Protein AF-A0A317SNW1-F1 (afdb_monomer)

Foldseek 3Di:
DDDDDDDDDDDDDDDDDDDDDDDDDDDPDDPPDDPPPDPPDQDPVSVVVVLLVVLVVLADDFQDQAALQLLSQQCVVVVHDPDDVSVVVVVPDDPVSSVVSNVVSVVSNVVSVVVSLVVLVPDQVLSLVSNQVSQVVVVVVVDPDDRRDDPLQDDQQQQLLRVQLVVCVVVQVQADPVRHGHDPVVSSVVSVVVLVPDDPVSSVVSVVSSVVSVVVNVVSVCVRNPDPVPD

Mean predicted aligned error: 13.96 Å

Sequence (231 aa):
MKTTSKVGKAATKSKSTAAKKKNKKPAAKKAAKKKRLEKKSLTPEQSERQKKRTLRERVLAAPKIPVTNPYSTFVALGGGNVGVEAAEKWKALTPEQQQEYAEKARALHETGLRDHQKWVGSMDPREVYKANRARRHLRRLGKRVPMIHDPRIPKRPVPPAAAFLKDQWGAGTFINPDGSKMNAITALRHSRDLYGKLSPAEKKVYEDQYAASRVTYKKEMDKLLGDLTKL

Radius of gyration: 35.62 Å; Cα contacts (8 Å, |Δi|>4): 147; chains: 1; bounding box: 49×111×95 Å

Secondary structure (DSSP, 8-state):
--------------------------PPPPPP-----------HHHHHHHHHHHHHHTS-----PPP--HHHHHHHHTT--SSHHHHHHHHTS-HHHHHHHHHHHHHHHHHHHHHHHHHHHHS-HHHHHHHHHHHHHHHHTT---PPPP-TTSPPPPPPHHHHHHHHHHHTT--B-TTSPBPPHHHHHHHHHHHHHHS-HHHHHHHHHHHHHHHHHHHHHHHHHHS-GGG-

Organism: NCBI:txid42249

Structure (mmCIF, N/CA/C/O backbone):
data_AF-A0A317SNW1-F1
#
_entry.id   AF-A0A317SNW1-F1
#
loop_
_atom_site.group_PDB
_atom_site.id
_atom_site.type_symbol
_atom_site.label_atom_id
_atom_site.label_alt_id
_atom_site.label_comp_id
_atom_site.label_asym_id
_atom_site.label_entity_id
_atom_site.label_seq_id
_atom_site.pdbx_PDB_ins_code
_atom_site.Cartn_x
_atom_site.Cartn_y
_atom_site.Cartn_z
_atom_site.occupancy
_atom_site.B_iso_or_equiv
_atom_site.auth_seq_id
_atom_site.auth_comp_id
_atom_site.auth_asym_id
_atom_site.auth_atom_id
_atom_site.pdbx_PDB_model_num
ATOM 1 N N . MET A 1 1 ? -22.404 -34.605 64.851 1.00 33.75 1 MET A N 1
ATOM 2 C CA . MET A 1 1 ? -21.295 -34.736 65.831 1.00 33.75 1 MET A CA 1
ATOM 3 C C . MET A 1 1 ? -20.294 -35.788 65.335 1.00 33.75 1 MET A C 1
ATOM 5 O O . MET A 1 1 ? -20.629 -36.480 64.388 1.00 33.75 1 MET A O 1
ATOM 9 N N . LYS A 1 2 ? -19.097 -35.831 65.953 1.00 31.55 2 LYS A N 1
ATOM 10 C CA . LYS A 1 2 ? -18.068 -36.906 66.105 1.00 31.55 2 LYS A CA 1
ATOM 11 C C . LYS A 1 2 ? -18.419 -38.325 65.547 1.00 31.55 2 LYS A C 1
ATOM 13 O O . LYS A 1 2 ? -19.573 -38.709 65.659 1.00 31.55 2 LYS A O 1
ATOM 18 N N . THR A 1 3 ? -17.507 -39.169 65.021 1.00 34.88 3 THR A N 1
ATOM 19 C CA . THR A 1 3 ? -16.100 -39.479 65.421 1.00 34.88 3 THR A CA 1
ATOM 20 C C . THR A 1 3 ? -15.165 -40.034 64.293 1.00 34.88 3 THR A C 1
ATOM 22 O O . THR A 1 3 ? -15.626 -40.661 63.351 1.00 34.88 3 THR A O 1
ATOM 25 N N . THR A 1 4 ? -13.840 -39.801 64.444 1.00 35.16 4 THR A N 1
ATOM 26 C CA . THR A 1 4 ? -12.601 -40.612 64.133 1.00 35.16 4 THR A CA 1
ATOM 27 C C . THR A 1 4 ? -12.651 -41.864 63.204 1.00 35.16 4 THR A C 1
ATOM 29 O O . THR A 1 4 ? -13.557 -42.666 63.345 1.00 35.16 4 THR A O 1
ATOM 32 N N . SER A 1 5 ? -11.725 -42.189 62.268 1.00 33.78 5 SER A N 1
ATOM 33 C CA . SER A 1 5 ? -10.224 -42.303 62.257 1.00 33.78 5 SER A CA 1
ATOM 34 C C . SER A 1 5 ? -9.651 -43.493 63.085 1.00 33.78 5 SER A C 1
ATOM 36 O O . SER A 1 5 ? -10.231 -43.770 64.123 1.00 33.78 5 SER A O 1
ATOM 38 N N . LYS A 1 6 ? -8.527 -44.204 62.798 1.00 35.88 6 LYS A N 1
ATOM 39 C CA . LYS A 1 6 ? -7.271 -43.907 62.039 1.00 35.88 6 LYS A CA 1
ATOM 40 C C . LYS A 1 6 ? -6.390 -45.183 61.776 1.00 35.88 6 LYS A C 1
ATOM 42 O O . LYS A 1 6 ? -6.218 -45.965 62.695 1.00 35.88 6 LYS A O 1
ATOM 47 N N . VAL A 1 7 ? -5.781 -45.307 60.573 1.00 38.28 7 VAL A N 1
ATOM 48 C CA . VAL A 1 7 ? -4.545 -46.049 60.105 1.00 38.28 7 VAL A CA 1
ATOM 49 C C . VAL A 1 7 ? -4.027 -47.338 60.814 1.00 38.28 7 VAL A C 1
ATOM 51 O O . VAL A 1 7 ? -3.734 -47.318 62.002 1.00 38.28 7 VAL A O 1
ATOM 54 N N . GLY A 1 8 ? -3.665 -48.378 60.028 1.00 33.22 8 GLY A N 1
ATOM 55 C CA . GLY A 1 8 ? -2.818 -49.535 60.429 1.00 33.22 8 GLY A CA 1
ATOM 56 C C . GLY A 1 8 ? -1.822 -49.990 59.329 1.00 33.22 8 GLY A C 1
ATOM 57 O O . GLY A 1 8 ? -2.027 -49.658 58.161 1.00 33.22 8 GLY A O 1
ATOM 58 N N . LYS A 1 9 ? -0.712 -50.687 59.669 1.00 32.53 9 LYS A N 1
ATOM 59 C CA . LYS A 1 9 ? 0.469 -50.858 58.774 1.00 32.53 9 LYS A CA 1
ATOM 60 C C . LYS A 1 9 ? 1.291 -52.164 58.968 1.00 32.53 9 LYS A C 1
ATOM 62 O O . LYS A 1 9 ? 1.854 -52.363 60.031 1.00 32.53 9 LYS A O 1
ATOM 67 N N . ALA A 1 10 ? 1.490 -52.895 57.857 1.00 32.47 10 ALA A N 1
ATOM 68 C CA . ALA A 1 10 ? 2.616 -53.788 57.477 1.00 32.47 10 ALA A CA 1
ATOM 69 C C . ALA A 1 10 ? 2.943 -55.132 58.205 1.00 32.47 10 ALA A C 1
ATOM 71 O O . ALA A 1 10 ? 3.128 -55.168 59.411 1.00 32.47 10 ALA A O 1
ATOM 72 N N . ALA A 1 11 ? 3.274 -56.142 57.365 1.00 34.16 11 ALA A N 1
ATOM 73 C CA . ALA A 1 11 ? 4.350 -57.159 57.526 1.00 34.16 11 ALA A CA 1
ATOM 74 C C . ALA A 1 11 ? 4.154 -58.316 58.564 1.00 34.16 11 ALA A C 1
ATOM 76 O O . ALA A 1 11 ? 3.345 -58.189 59.467 1.00 34.16 11 ALA A O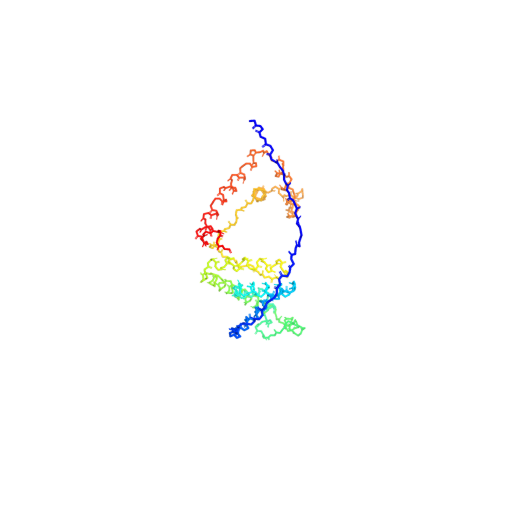 1
ATOM 77 N N . THR A 1 12 ? 4.813 -59.500 58.512 1.00 33.34 12 THR A N 1
ATOM 78 C CA . THR A 1 12 ? 5.784 -60.121 57.557 1.00 33.34 12 THR A CA 1
ATOM 79 C C . THR A 1 12 ? 5.857 -61.662 57.720 1.00 33.34 12 THR A C 1
ATOM 81 O O . THR A 1 12 ? 5.879 -62.094 58.864 1.00 33.34 12 THR A O 1
ATOM 84 N N . LYS A 1 13 ? 6.144 -62.432 56.636 1.00 33.56 13 LYS A N 1
ATOM 85 C CA . LYS A 1 13 ? 6.731 -63.823 56.621 1.00 33.56 13 LYS A CA 1
ATOM 86 C C . LYS A 1 13 ? 5.875 -64.930 57.311 1.00 33.56 13 LYS A C 1
ATOM 88 O O . LYS A 1 13 ? 5.035 -64.618 58.130 1.00 33.56 13 LYS A O 1
ATOM 93 N N . SER A 1 14 ? 5.989 -66.252 57.090 1.00 34.16 14 SER A N 1
ATOM 94 C CA . SER A 1 14 ? 6.601 -67.171 56.082 1.00 34.16 14 SER A CA 1
ATOM 95 C C . SER A 1 14 ? 5.857 -68.552 56.219 1.00 34.16 14 SER A C 1
ATOM 97 O O . SER A 1 14 ? 4.728 -68.504 56.685 1.00 34.16 14 SER A O 1
ATOM 99 N N . LYS A 1 15 ? 6.262 -69.798 55.876 1.00 34.06 15 LYS A N 1
ATOM 100 C CA . LYS A 1 15 ? 7.493 -70.482 55.397 1.00 34.06 15 LYS A CA 1
ATOM 101 C C . LYS A 1 15 ? 7.123 -71.892 54.843 1.00 34.06 15 LYS A C 1
ATOM 103 O O . LYS A 1 15 ? 6.515 -72.655 55.582 1.00 34.06 15 LYS A O 1
ATOM 108 N N . SER A 1 16 ? 7.629 -72.303 53.664 1.00 35.22 16 SER A N 1
ATOM 109 C CA . SER A 1 16 ? 7.624 -73.705 53.127 1.00 35.22 16 SER A CA 1
ATOM 110 C C . SER A 1 16 ? 6.232 -74.355 52.873 1.00 35.22 16 SER A C 1
ATOM 112 O O . SER A 1 16 ? 5.228 -73.767 53.246 1.00 35.22 16 SER A O 1
ATOM 114 N N . THR A 1 17 ? 6.052 -75.500 52.189 1.00 38.72 17 THR A N 1
ATOM 115 C CA . THR A 1 17 ? 6.952 -76.558 51.652 1.00 38.72 17 THR A CA 1
ATOM 116 C C . THR A 1 17 ? 6.766 -76.792 50.129 1.00 38.72 17 THR A C 1
ATOM 118 O O . THR A 1 17 ? 6.145 -75.982 49.446 1.00 38.72 17 THR A O 1
ATOM 121 N N . ALA A 1 18 ? 7.377 -77.840 49.551 1.00 36.88 18 ALA A N 1
ATOM 122 C CA . ALA A 1 18 ? 7.485 -78.064 48.100 1.00 36.88 18 ALA A CA 1
ATOM 123 C C . ALA A 1 18 ? 6.892 -79.408 47.632 1.00 36.88 18 ALA A C 1
ATOM 125 O O . ALA A 1 18 ? 6.998 -80.379 48.372 1.00 36.88 18 ALA A O 1
ATOM 126 N N . ALA A 1 19 ? 6.427 -79.500 46.368 1.00 38.16 19 ALA A N 1
ATOM 127 C CA . ALA A 1 19 ? 6.610 -80.693 45.510 1.00 38.16 19 ALA A CA 1
ATOM 128 C C . ALA A 1 19 ? 6.199 -80.525 44.017 1.00 38.16 19 ALA A C 1
ATOM 130 O O . ALA A 1 19 ? 5.119 -80.055 43.687 1.00 38.16 19 ALA A O 1
ATOM 131 N N . LYS A 1 20 ? 7.081 -81.017 43.130 1.00 37.16 20 LYS A N 1
ATOM 132 C CA . LYS A 1 20 ? 6.874 -81.694 41.819 1.00 37.16 20 LYS A CA 1
ATOM 133 C C . LYS A 1 20 ? 5.728 -81.289 40.844 1.00 37.16 20 LYS A C 1
ATOM 135 O O . LYS A 1 20 ? 4.594 -81.729 40.958 1.00 37.16 20 LYS A O 1
ATOM 140 N N . LYS A 1 21 ? 6.164 -80.694 39.718 1.00 41.50 21 LYS A N 1
ATOM 141 C CA . LYS A 1 21 ? 5.853 -81.022 38.294 1.00 41.50 21 LYS A CA 1
ATOM 142 C C . LYS A 1 21 ? 4.412 -81.405 37.862 1.00 41.50 21 LYS A C 1
ATOM 144 O O . LYS A 1 21 ? 3.967 -82.525 38.088 1.00 41.50 21 LYS A O 1
ATOM 149 N N . LYS A 1 22 ? 3.865 -80.630 36.910 1.00 38.28 22 LYS A N 1
ATOM 150 C CA . LYS A 1 22 ? 3.218 -81.162 35.683 1.00 38.28 22 LYS A CA 1
ATOM 151 C C . LYS A 1 22 ? 3.401 -80.189 34.503 1.00 38.28 22 LYS A C 1
ATOM 153 O O . LYS A 1 22 ? 3.450 -78.979 34.708 1.00 38.28 22 LYS A O 1
ATOM 158 N N . ASN A 1 23 ? 3.554 -80.713 33.284 1.00 42.47 23 ASN A N 1
ATOM 159 C CA . ASN A 1 23 ? 3.874 -79.920 32.086 1.00 42.47 23 ASN A CA 1
ATOM 160 C C . ASN A 1 23 ? 2.732 -78.977 31.664 1.00 42.47 23 ASN A C 1
ATOM 162 O O . ASN A 1 23 ? 1.570 -79.380 31.628 1.00 42.47 23 ASN A O 1
ATOM 166 N N . LYS A 1 24 ? 3.081 -77.769 31.201 1.00 42.47 24 LYS A N 1
ATOM 167 C CA . LYS A 1 24 ? 2.254 -76.963 30.285 1.00 42.47 24 LYS A CA 1
ATOM 168 C C . LYS A 1 24 ? 3.110 -76.451 29.122 1.00 42.47 24 LYS A C 1
ATOM 170 O O . LYS A 1 24 ? 4.305 -76.221 29.283 1.00 42.47 24 LYS A O 1
ATOM 175 N N . LYS A 1 25 ? 2.484 -76.337 27.945 1.00 44.78 25 LYS A N 1
ATOM 176 C CA . LYS A 1 25 ? 3.114 -75.963 26.664 1.00 44.78 25 LYS A CA 1
ATOM 177 C C . LYS A 1 25 ? 3.845 -74.608 26.768 1.00 44.78 25 LYS A C 1
ATOM 179 O O . LYS A 1 25 ? 3.370 -73.745 27.511 1.00 44.78 25 LYS A O 1
ATOM 184 N N . PRO A 1 26 ? 4.942 -74.383 26.018 1.00 42.69 26 PRO A N 1
ATOM 185 C CA . PRO A 1 26 ? 5.629 -73.094 26.010 1.00 42.69 26 PRO A CA 1
ATOM 186 C C . PRO A 1 26 ? 4.680 -71.996 25.517 1.00 42.69 26 PRO A C 1
ATOM 188 O O . PRO A 1 26 ? 4.224 -72.015 24.375 1.00 42.69 26 PRO A O 1
ATOM 191 N N . ALA A 1 27 ? 4.367 -71.039 26.391 1.00 46.56 27 ALA A N 1
ATOM 192 C CA . ALA A 1 27 ? 3.560 -69.884 26.023 1.00 46.56 27 ALA A CA 1
ATOM 193 C C . ALA A 1 27 ? 4.311 -69.038 24.984 1.00 46.56 27 ALA A C 1
ATOM 195 O O . ALA A 1 27 ? 5.502 -68.760 25.147 1.00 46.56 27 ALA A O 1
ATOM 196 N N . ALA A 1 28 ? 3.614 -68.615 23.926 1.00 48.12 28 ALA A N 1
ATOM 197 C CA . ALA A 1 28 ? 4.203 -67.801 22.869 1.00 48.12 28 ALA A CA 1
ATOM 198 C C . ALA A 1 28 ? 4.877 -66.549 23.456 1.00 48.12 28 ALA A C 1
ATOM 200 O O . ALA A 1 28 ? 4.279 -65.827 24.262 1.00 48.12 28 ALA A O 1
ATOM 201 N N . LYS A 1 29 ? 6.129 -66.284 23.050 1.00 53.16 29 LYS A N 1
ATOM 202 C CA . LYS A 1 29 ? 6.872 -65.087 23.468 1.00 53.16 29 LYS A CA 1
ATOM 203 C C . LYS A 1 29 ? 6.029 -63.854 23.136 1.00 53.16 29 LYS A C 1
ATOM 205 O O . LYS A 1 29 ? 5.773 -63.590 21.963 1.00 53.16 29 LYS A O 1
ATOM 210 N N . LYS A 1 30 ? 5.607 -63.099 24.160 1.00 50.09 30 LYS A N 1
ATOM 211 C CA . LYS A 1 30 ? 4.886 -61.830 23.975 1.00 50.09 30 LYS A CA 1
ATOM 212 C C . LYS A 1 30 ? 5.706 -60.949 23.036 1.00 50.09 30 LYS A C 1
ATOM 214 O O . LYS A 1 30 ? 6.840 -60.607 23.368 1.00 50.09 30 LYS A O 1
ATOM 219 N N . ALA A 1 31 ? 5.139 -60.606 21.879 1.00 50.25 31 ALA A N 1
ATOM 220 C CA . ALA A 1 31 ? 5.810 -59.763 20.901 1.00 50.25 31 ALA A CA 1
ATOM 221 C C . ALA A 1 31 ? 6.273 -58.467 21.581 1.00 50.25 31 ALA A C 1
ATOM 223 O O . ALA A 1 31 ? 5.482 -57.790 22.245 1.00 50.25 31 ALA A O 1
ATOM 224 N N . ALA A 1 32 ? 7.562 -58.146 21.452 1.00 53.50 32 ALA A N 1
ATOM 225 C CA . ALA A 1 32 ? 8.116 -56.945 22.056 1.00 53.50 32 ALA A CA 1
ATOM 226 C C . ALA A 1 32 ? 7.335 -55.724 21.553 1.00 53.50 32 ALA A C 1
ATOM 228 O O . ALA A 1 32 ? 7.146 -55.562 20.344 1.00 53.50 32 ALA A O 1
ATOM 229 N N . LYS A 1 33 ? 6.875 -54.862 22.472 1.00 54.09 33 LYS A N 1
ATOM 230 C CA . LYS A 1 33 ? 6.231 -53.594 22.105 1.00 54.09 33 LYS A CA 1
ATOM 231 C C . LYS A 1 33 ? 7.201 -52.829 21.205 1.00 54.09 33 LYS A C 1
ATOM 233 O O . LYS A 1 33 ? 8.220 -52.343 21.696 1.00 54.09 33 LYS A O 1
ATOM 238 N N . LYS A 1 34 ? 6.895 -52.729 19.903 1.00 55.66 34 LYS A N 1
ATOM 239 C CA . LYS A 1 34 ? 7.670 -51.911 18.960 1.00 55.66 34 LYS A CA 1
ATOM 240 C C . LYS A 1 34 ? 7.812 -50.523 19.584 1.00 55.66 34 LYS A C 1
ATOM 242 O O . LYS A 1 34 ? 6.791 -49.893 19.868 1.00 55.66 34 LYS A O 1
ATOM 247 N N . LYS A 1 35 ? 9.048 -50.067 19.836 1.00 54.44 35 LYS A N 1
ATOM 248 C CA . LYS A 1 35 ? 9.286 -48.700 20.320 1.00 54.44 35 LYS A CA 1
ATOM 249 C C . LYS A 1 35 ? 8.614 -47.757 19.326 1.00 54.44 35 LYS A C 1
ATOM 251 O O . LYS A 1 35 ? 8.993 -47.716 18.157 1.00 54.44 35 LYS A O 1
ATOM 256 N N . ARG A 1 36 ? 7.575 -47.057 19.784 1.00 53.91 36 ARG A N 1
ATOM 257 C CA . ARG A 1 36 ? 6.876 -46.030 19.013 1.00 53.91 36 ARG A CA 1
ATOM 258 C C . ARG A 1 36 ? 7.926 -44.994 18.639 1.00 53.91 36 ARG A C 1
ATOM 260 O O . ARG A 1 36 ? 8.417 -44.314 19.530 1.00 53.91 36 ARG A O 1
ATOM 267 N N . LEU A 1 37 ? 8.286 -44.927 17.355 1.00 54.97 37 LEU A N 1
ATOM 268 C CA . LEU A 1 37 ? 9.265 -43.966 16.857 1.00 54.97 37 LEU A CA 1
ATOM 269 C C . LEU A 1 37 ? 8.835 -42.570 17.300 1.00 54.97 37 LEU A C 1
ATOM 271 O O . LEU A 1 37 ? 7.784 -42.067 16.892 1.00 54.97 37 LEU A O 1
ATOM 275 N N . GLU A 1 38 ? 9.631 -41.978 18.182 1.00 60.84 38 GLU A N 1
ATOM 276 C CA . GLU A 1 38 ? 9.426 -40.613 18.626 1.00 60.84 38 GLU A CA 1
ATOM 277 C C . GLU A 1 38 ? 9.556 -39.718 17.396 1.00 60.84 38 GLU A C 1
ATOM 279 O O . GLU A 1 38 ? 10.516 -39.818 16.625 1.00 60.84 38 GLU A O 1
ATOM 284 N N . LYS A 1 39 ? 8.537 -38.887 17.158 1.00 59.19 39 LYS A N 1
ATOM 285 C CA . LYS A 1 39 ? 8.553 -37.947 16.040 1.00 59.19 39 LYS A CA 1
ATOM 286 C C . LYS A 1 39 ? 9.701 -36.980 16.301 1.00 59.19 39 LYS A C 1
ATOM 288 O O . LYS A 1 39 ? 9.535 -36.100 17.140 1.00 59.19 39 LYS A O 1
ATOM 293 N N . LYS A 1 40 ? 10.835 -37.166 15.607 1.00 62.22 40 LYS A N 1
ATOM 294 C CA . LYS A 1 40 ? 12.017 -36.296 15.701 1.00 62.22 40 LYS A CA 1
ATOM 295 C C . LYS A 1 40 ? 11.544 -34.845 15.688 1.00 62.22 40 LYS A C 1
ATOM 297 O O . LYS A 1 40 ? 10.993 -34.388 14.684 1.00 62.22 40 LYS A O 1
ATOM 302 N N . SER A 1 41 ? 11.698 -34.159 16.815 1.00 61.22 41 SER A N 1
ATOM 303 C CA . SER A 1 41 ? 11.358 -32.750 16.933 1.00 61.22 41 SER A CA 1
ATOM 304 C C . SER A 1 41 ? 12.247 -31.990 15.959 1.00 61.22 41 SER A C 1
ATOM 306 O O . SER A 1 41 ? 13.470 -31.994 16.077 1.00 61.22 41 SER A O 1
ATOM 308 N N . LEU A 1 42 ? 11.623 -31.387 14.946 1.00 59.00 42 LEU A N 1
ATOM 309 C CA . LEU A 1 42 ? 12.320 -30.540 13.984 1.00 59.00 42 LEU A CA 1
ATOM 310 C C . LEU A 1 42 ? 13.085 -29.471 14.760 1.00 59.00 42 LEU A C 1
ATOM 312 O O . LEU A 1 42 ? 12.490 -28.781 15.594 1.00 59.00 42 LEU A O 1
ATOM 316 N N . THR A 1 43 ? 14.379 -29.320 14.472 1.00 73.00 43 THR A N 1
ATOM 317 C CA . THR A 1 43 ? 15.173 -28.238 15.066 1.00 73.00 43 THR A CA 1
ATOM 318 C C . THR A 1 43 ? 14.494 -26.894 14.767 1.00 73.00 43 THR A C 1
ATOM 320 O O . THR A 1 43 ? 13.790 -26.782 13.753 1.00 73.00 43 THR A O 1
ATOM 323 N N . PRO A 1 44 ? 14.645 -25.860 15.618 1.00 73.50 44 PRO A N 1
ATOM 324 C CA . PRO A 1 44 ? 13.922 -24.597 15.447 1.00 73.50 44 PRO A CA 1
ATOM 325 C C . PRO A 1 44 ? 14.058 -24.034 14.024 1.00 73.50 44 PRO A C 1
ATOM 327 O O . PRO A 1 44 ? 13.046 -23.684 13.409 1.00 73.50 44 PRO A O 1
ATOM 330 N N . GLU A 1 45 ? 15.266 -24.093 13.457 1.00 76.31 45 GLU A N 1
ATOM 331 C CA . GLU A 1 45 ? 15.580 -23.720 12.074 1.00 76.31 45 GLU A CA 1
ATOM 332 C C . GLU A 1 45 ? 14.838 -24.567 11.020 1.00 76.31 45 GLU A C 1
ATOM 334 O O . GLU A 1 45 ? 14.220 -24.016 10.106 1.00 76.31 45 GLU A O 1
ATOM 339 N N . GLN A 1 46 ? 14.819 -25.901 11.150 1.00 75.75 46 GLN A N 1
ATOM 340 C CA . GLN A 1 46 ? 14.052 -26.776 10.253 1.00 75.75 46 GLN A CA 1
ATOM 341 C C . GLN A 1 46 ? 12.547 -26.484 10.342 1.00 75.75 46 GLN A C 1
ATOM 343 O O . GLN A 1 46 ? 11.865 -26.435 9.314 1.00 75.75 46 GLN A O 1
ATOM 348 N N . SER A 1 47 ? 12.034 -26.213 11.549 1.00 72.69 47 SER A N 1
ATOM 349 C CA . SER A 1 47 ? 10.642 -25.799 11.757 1.00 72.69 47 SER A CA 1
ATOM 350 C C . SER A 1 47 ? 10.347 -24.476 11.039 1.00 72.69 47 SER A C 1
ATOM 352 O O . SER A 1 47 ? 9.306 -24.336 10.397 1.00 72.69 47 SER A O 1
ATOM 354 N N . GLU A 1 48 ? 11.272 -23.513 11.082 1.00 76.31 48 GLU A N 1
ATOM 355 C CA . GLU A 1 48 ? 11.153 -22.255 10.351 1.00 76.31 48 GLU A CA 1
ATOM 356 C C . GLU A 1 48 ? 11.234 -22.449 8.841 1.00 76.31 48 GLU A C 1
ATOM 358 O O . GLU A 1 48 ? 10.467 -21.819 8.114 1.00 76.31 48 GLU A O 1
ATOM 363 N N . ARG A 1 49 ? 12.114 -23.323 8.348 1.00 76.81 49 ARG A N 1
ATOM 364 C CA . ARG A 1 49 ? 12.237 -23.628 6.917 1.00 76.81 49 ARG A CA 1
ATOM 365 C C . ARG A 1 49 ? 10.953 -24.265 6.378 1.00 76.81 49 ARG A C 1
ATOM 367 O O . ARG A 1 49 ? 10.491 -23.866 5.309 1.00 76.81 49 ARG A O 1
ATOM 374 N N . GLN A 1 50 ? 10.314 -25.156 7.142 1.00 77.75 50 GLN A N 1
ATOM 375 C CA . GLN A 1 50 ? 9.000 -25.720 6.803 1.00 77.75 50 GLN A CA 1
ATOM 376 C C . GLN A 1 50 ? 7.861 -24.690 6.882 1.00 77.75 50 GLN A C 1
ATOM 378 O O . GLN A 1 50 ? 7.048 -24.619 5.958 1.00 77.75 50 GLN A O 1
ATOM 383 N N . LYS A 1 51 ? 7.820 -23.833 7.914 1.00 73.88 51 LYS A N 1
ATOM 384 C CA . LYS A 1 51 ? 6.871 -22.700 7.991 1.00 73.88 51 LYS A CA 1
ATOM 385 C C . LYS A 1 51 ? 7.037 -21.764 6.784 1.00 73.88 51 LYS A C 1
ATOM 387 O O . LYS A 1 51 ? 6.067 -21.440 6.110 1.00 73.88 51 LYS A O 1
ATOM 392 N N . LYS A 1 52 ? 8.271 -21.383 6.439 1.00 73.62 52 LYS A N 1
ATOM 393 C CA . LYS A 1 52 ? 8.592 -20.523 5.283 1.00 73.62 52 LYS A CA 1
ATOM 394 C C . LYS A 1 52 ? 8.224 -21.187 3.945 1.00 73.62 52 LYS A C 1
ATOM 396 O O . LYS A 1 52 ? 7.787 -20.478 3.042 1.00 73.62 52 LYS A O 1
ATOM 401 N N . ARG A 1 53 ? 8.349 -22.517 3.819 1.00 75.38 53 ARG A N 1
ATOM 402 C CA . ARG A 1 53 ? 7.897 -23.299 2.650 1.00 75.38 53 ARG A CA 1
ATOM 403 C C . ARG A 1 53 ? 6.368 -23.325 2.530 1.00 75.38 53 ARG A C 1
ATOM 405 O O . ARG A 1 53 ? 5.842 -22.797 1.557 1.00 75.38 53 ARG A O 1
ATOM 412 N N . THR A 1 54 ? 5.667 -23.823 3.545 1.00 78.31 54 THR A N 1
ATOM 413 C CA . THR A 1 54 ? 4.192 -23.918 3.561 1.00 78.31 54 THR A CA 1
ATOM 414 C C . THR A 1 54 ? 3.489 -22.566 3.441 1.00 78.31 54 THR A C 1
ATOM 416 O O . THR A 1 54 ? 2.399 -22.475 2.880 1.00 78.31 54 THR A O 1
ATOM 419 N N . LEU A 1 55 ? 4.114 -21.481 3.909 1.00 76.56 55 LEU A N 1
ATOM 420 C CA . LEU A 1 55 ? 3.621 -20.125 3.667 1.00 76.56 55 LEU A CA 1
ATOM 421 C C . LEU A 1 55 ? 3.781 -19.693 2.204 1.00 76.56 55 LEU A C 1
ATOM 423 O O . LEU A 1 55 ? 2.879 -19.038 1.700 1.00 76.56 55 LEU A O 1
ATOM 427 N N . ARG A 1 56 ? 4.882 -20.048 1.524 1.00 72.31 56 ARG A N 1
ATOM 428 C CA . ARG A 1 56 ? 5.095 -19.759 0.090 1.00 72.31 56 ARG A CA 1
ATOM 429 C C . ARG A 1 56 ? 4.128 -20.535 -0.799 1.00 72.31 56 ARG A C 1
ATOM 431 O O . ARG A 1 56 ? 3.580 -19.948 -1.717 1.00 72.31 56 ARG A O 1
ATOM 438 N N . GLU A 1 57 ? 3.871 -21.801 -0.482 1.00 77.44 57 GLU A N 1
ATOM 439 C CA . GLU A 1 57 ? 2.880 -22.644 -1.175 1.00 77.44 57 GLU A CA 1
ATOM 440 C C . GLU A 1 57 ? 1.452 -22.062 -1.068 1.00 77.44 57 GLU A C 1
ATOM 442 O O . GLU A 1 57 ? 0.613 -22.311 -1.924 1.00 77.44 57 GLU A O 1
ATOM 447 N N . ARG A 1 58 ? 1.188 -21.215 -0.060 1.00 74.00 58 ARG A N 1
ATOM 448 C CA . ARG A 1 58 ? -0.061 -20.447 0.116 1.00 74.00 58 ARG A CA 1
ATOM 449 C C . ARG A 1 58 ? -0.007 -19.017 -0.450 1.00 74.00 58 ARG A C 1
ATOM 451 O O . ARG A 1 58 ? -0.933 -18.239 -0.217 1.00 74.00 58 ARG A O 1
ATOM 458 N N . VAL A 1 59 ? 1.064 -18.624 -1.143 1.00 79.75 59 VAL A N 1
ATOM 459 C CA . VAL A 1 59 ? 1.151 -17.331 -1.839 1.00 79.75 59 VAL A CA 1
ATOM 460 C C . VAL A 1 59 ? 0.787 -17.523 -3.305 1.00 79.75 59 VAL A C 1
ATOM 462 O O . VAL A 1 59 ? 1.611 -17.947 -4.106 1.00 79.75 59 VAL A O 1
ATOM 465 N N . LEU A 1 60 ? -0.432 -17.111 -3.654 1.00 80.50 60 LEU A N 1
ATOM 466 C CA . LEU A 1 60 ? -0.869 -16.934 -5.040 1.00 80.50 60 LEU A CA 1
ATOM 467 C C . LEU A 1 60 ? 0.137 -16.046 -5.791 1.00 80.50 60 LEU A C 1
ATOM 469 O O . LEU A 1 60 ? 0.456 -14.944 -5.320 1.00 80.50 60 LEU A O 1
ATOM 473 N N . ALA A 1 61 ? 0.651 -16.527 -6.923 1.00 82.12 61 ALA A N 1
ATOM 474 C CA . ALA A 1 61 ? 1.634 -15.822 -7.742 1.00 82.12 61 ALA A CA 1
ATOM 475 C C . ALA A 1 61 ? 0.940 -14.742 -8.585 1.00 82.12 61 ALA A C 1
ATOM 477 O O . ALA A 1 61 ? 0.247 -15.050 -9.548 1.00 82.12 61 ALA A O 1
ATOM 478 N N . ALA A 1 62 ? 1.109 -13.479 -8.188 1.00 81.25 62 ALA A N 1
ATOM 479 C CA . ALA A 1 62 ? 0.540 -12.334 -8.898 1.00 81.25 62 ALA A CA 1
ATOM 480 C C . ALA A 1 62 ? 1.379 -11.993 -10.142 1.00 81.25 62 ALA A C 1
ATOM 482 O O . ALA A 1 62 ? 2.610 -12.083 -10.055 1.00 81.25 62 ALA A O 1
ATOM 483 N N . PRO A 1 63 ? 0.761 -11.556 -11.257 1.00 83.88 63 PRO A N 1
ATOM 484 C CA . PRO A 1 63 ? 1.495 -11.073 -12.419 1.00 83.88 63 PRO A CA 1
ATOM 485 C C . PRO A 1 63 ? 2.365 -9.867 -12.040 1.00 83.88 63 PRO A C 1
ATOM 487 O O . PRO A 1 63 ? 1.993 -9.031 -11.209 1.00 83.88 63 PRO A O 1
ATOM 490 N N . LYS A 1 64 ? 3.556 -9.788 -12.639 1.00 84.75 64 LYS A N 1
ATOM 491 C CA . LYS A 1 64 ? 4.517 -8.712 -12.386 1.00 84.75 64 LYS A CA 1
ATOM 492 C C . LYS A 1 64 ? 4.121 -7.477 -13.194 1.00 84.75 64 LYS A C 1
ATOM 494 O O . LYS A 1 64 ? 4.354 -7.434 -14.396 1.00 84.75 64 LYS A O 1
ATOM 499 N N . ILE A 1 65 ? 3.601 -6.456 -12.518 1.00 86.56 65 ILE A N 1
ATOM 500 C CA . ILE A 1 65 ? 3.462 -5.113 -13.096 1.00 86.56 65 ILE A CA 1
ATOM 501 C C . ILE A 1 65 ? 4.886 -4.598 -13.416 1.00 86.56 65 ILE A C 1
ATOM 503 O O . ILE A 1 65 ? 5.733 -4.599 -12.513 1.00 86.56 65 ILE A O 1
ATOM 507 N N . PRO A 1 66 ? 5.203 -4.226 -14.671 1.00 85.25 66 PRO A N 1
ATOM 508 C CA . PRO A 1 66 ? 6.506 -3.664 -15.025 1.00 85.25 66 PRO A CA 1
ATOM 509 C C . PRO A 1 66 ? 6.637 -2.237 -14.477 1.00 85.25 66 PRO A C 1
ATOM 511 O O . PRO A 1 66 ? 5.640 -1.573 -14.214 1.00 85.25 66 PRO A O 1
ATOM 514 N N . VAL A 1 67 ? 7.865 -1.762 -14.269 1.00 84.62 67 VAL A N 1
ATOM 515 C CA . VAL A 1 67 ? 8.114 -0.435 -13.680 1.00 84.62 67 VAL A CA 1
ATOM 516 C C . VAL A 1 67 ? 8.090 0.628 -14.776 1.00 84.62 67 VAL A C 1
ATOM 518 O O . VAL A 1 67 ? 8.715 0.446 -15.813 1.00 84.62 67 VAL A O 1
ATOM 521 N N . THR A 1 68 ? 7.452 1.769 -14.518 1.00 89.25 68 THR A N 1
ATOM 522 C CA . THR A 1 68 ? 7.319 2.919 -15.437 1.00 89.25 68 THR A CA 1
ATOM 523 C C . THR A 1 68 ? 8.633 3.678 -15.716 1.00 89.25 68 THR A C 1
ATOM 525 O O . THR A 1 68 ? 8.602 4.832 -16.133 1.00 89.25 68 THR A O 1
ATOM 528 N N . ASN A 1 69 ? 9.797 3.078 -15.444 1.00 92.88 69 ASN A N 1
ATOM 529 C CA . ASN A 1 69 ? 11.104 3.695 -15.662 1.00 92.88 69 ASN A CA 1
ATOM 530 C C . ASN A 1 69 ? 11.568 3.407 -17.110 1.00 92.88 69 ASN A C 1
ATOM 532 O O . ASN A 1 69 ? 11.794 2.229 -17.416 1.00 92.88 69 ASN A O 1
ATOM 536 N N . PRO A 1 70 ? 11.776 4.440 -17.956 1.00 92.75 70 PRO A N 1
ATOM 537 C CA . PRO A 1 70 ? 12.146 4.287 -19.367 1.00 92.75 70 PRO A CA 1
ATOM 538 C C . PRO A 1 70 ? 13.383 3.405 -19.577 1.00 92.75 70 PRO A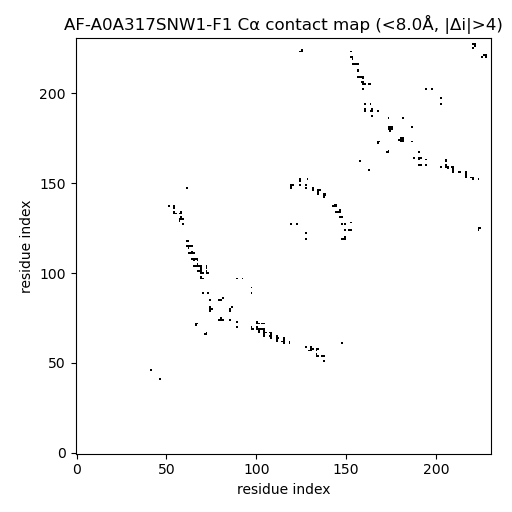 C 1
ATOM 540 O O . PRO A 1 70 ? 13.344 2.457 -20.360 1.00 92.75 70 PRO A O 1
ATOM 543 N N . TYR A 1 71 ? 14.444 3.636 -18.796 1.00 92.00 71 TYR A N 1
ATOM 544 C CA . TYR A 1 71 ? 15.683 2.857 -18.861 1.00 92.00 71 TYR A CA 1
ATOM 545 C C . TYR A 1 71 ? 15.447 1.379 -18.523 1.00 92.00 71 TYR A C 1
ATOM 547 O O . TYR A 1 71 ? 15.967 0.489 -19.191 1.00 92.00 71 TYR A O 1
ATOM 555 N N . SER A 1 72 ? 14.605 1.089 -17.523 1.00 91.12 72 SER A N 1
ATOM 556 C CA . SER A 1 72 ? 14.280 -0.301 -17.172 1.00 91.12 72 SER A CA 1
ATOM 557 C C . SER A 1 72 ? 13.474 -1.018 -18.261 1.00 91.12 72 SER A C 1
ATOM 559 O O . SER A 1 72 ? 13.601 -2.232 -18.414 1.00 91.12 72 SER A O 1
ATOM 561 N N . THR A 1 73 ? 12.687 -0.270 -19.040 1.00 91.25 73 THR A N 1
ATOM 562 C CA . THR A 1 73 ? 11.947 -0.781 -20.197 1.00 91.25 73 THR A CA 1
ATOM 563 C C . THR A 1 73 ? 12.868 -1.003 -21.393 1.00 91.25 73 THR A C 1
ATOM 565 O O . THR A 1 73 ? 12.781 -2.061 -22.006 1.00 91.25 73 THR A O 1
ATOM 568 N N . PHE A 1 74 ? 13.802 -0.090 -21.673 1.00 92.56 74 PHE A N 1
ATOM 569 C CA . PHE A 1 74 ? 14.860 -0.290 -22.671 1.00 92.56 74 PHE A CA 1
ATOM 570 C C . PHE A 1 74 ? 15.677 -1.560 -22.396 1.00 92.56 74 PHE A C 1
ATOM 572 O O . PHE A 1 74 ? 15.773 -2.422 -23.265 1.00 92.56 74 PHE A O 1
ATOM 579 N N . VAL A 1 75 ? 16.183 -1.731 -21.168 1.00 92.44 75 VAL A N 1
ATOM 580 C CA . VAL A 1 75 ? 16.955 -2.928 -20.780 1.00 92.44 75 VAL A CA 1
ATOM 581 C C . VAL A 1 75 ? 16.124 -4.208 -20.933 1.00 92.44 75 VAL A C 1
ATOM 583 O O . VAL A 1 75 ? 16.617 -5.195 -21.475 1.00 92.44 75 VAL A O 1
ATOM 586 N N . ALA A 1 76 ? 14.857 -4.190 -20.503 1.00 89.06 76 ALA A N 1
ATOM 587 C CA . ALA A 1 76 ? 13.979 -5.357 -20.577 1.00 89.06 76 ALA A CA 1
ATOM 588 C C . ALA A 1 76 ? 13.561 -5.730 -22.012 1.00 89.06 76 ALA A C 1
ATOM 590 O O . ALA A 1 76 ? 13.441 -6.916 -22.308 1.00 89.06 76 ALA A O 1
ATOM 591 N N . LEU A 1 77 ? 13.338 -4.747 -22.893 1.00 88.19 77 LEU A N 1
ATOM 592 C CA . LEU A 1 77 ? 12.994 -4.980 -24.302 1.00 88.19 77 LEU A CA 1
ATOM 593 C C . LEU A 1 77 ? 14.223 -5.367 -25.138 1.00 88.19 77 LEU A C 1
ATOM 595 O O . LEU A 1 77 ? 14.115 -6.219 -26.012 1.00 88.19 77 LEU A O 1
ATOM 599 N N . GLY A 1 78 ? 15.396 -4.805 -24.833 1.00 83.12 78 GLY A N 1
ATOM 600 C CA . GLY A 1 78 ? 16.671 -5.160 -25.465 1.00 83.12 78 GLY A CA 1
ATOM 601 C C . GLY A 1 78 ? 17.280 -6.486 -24.990 1.00 83.12 78 GLY A C 1
ATOM 602 O O . GLY A 1 78 ? 18.423 -6.774 -25.330 1.00 83.12 78 GLY A O 1
ATOM 603 N N . GLY A 1 79 ? 16.569 -7.270 -24.167 1.00 76.81 79 GLY A N 1
ATOM 604 C CA . GLY A 1 79 ? 17.034 -8.566 -23.647 1.00 76.81 79 GLY A CA 1
ATOM 605 C C . GLY A 1 79 ? 18.252 -8.498 -22.712 1.00 76.81 79 GLY A C 1
ATOM 606 O O . GLY A 1 79 ? 18.848 -9.530 -22.405 1.00 76.81 79 GLY A O 1
ATOM 607 N N . GLY A 1 80 ? 18.642 -7.301 -22.271 1.00 75.62 80 GLY A N 1
ATOM 608 C CA . GLY A 1 80 ? 19.870 -7.062 -21.521 1.00 75.62 80 GLY A CA 1
ATOM 609 C C . GLY A 1 80 ? 19.721 -7.239 -20.009 1.00 75.62 80 GLY A C 1
ATOM 610 O O . GLY A 1 80 ? 18.629 -7.191 -19.443 1.00 75.62 80 GLY A O 1
ATOM 611 N N . ASN A 1 81 ? 20.861 -7.365 -19.328 1.00 80.75 81 ASN A N 1
ATOM 612 C CA . ASN A 1 81 ? 20.949 -7.143 -17.886 1.00 80.75 81 ASN A CA 1
ATOM 613 C C . ASN A 1 81 ? 21.281 -5.672 -17.592 1.00 80.75 81 ASN A C 1
ATOM 615 O O . ASN A 1 81 ? 21.880 -4.977 -18.411 1.00 80.75 81 ASN A O 1
ATOM 619 N N . VAL A 1 82 ? 20.927 -5.197 -16.394 1.00 83.81 82 VAL A N 1
ATOM 620 C CA . VAL A 1 82 ? 21.337 -3.865 -15.926 1.00 83.81 82 VAL A CA 1
ATOM 621 C C . VAL A 1 82 ? 22.848 -3.879 -15.673 1.00 83.81 82 VAL A C 1
ATOM 623 O O . VAL A 1 82 ? 23.315 -4.573 -14.773 1.00 83.81 82 VAL A O 1
ATOM 626 N N . GLY A 1 83 ? 23.600 -3.108 -16.458 1.00 88.88 83 GLY A N 1
ATOM 627 C CA . GLY A 1 83 ? 25.062 -3.042 -16.409 1.00 88.88 83 GLY A CA 1
ATOM 628 C C . GLY A 1 83 ? 25.606 -1.789 -17.101 1.00 88.88 83 GLY A C 1
ATOM 629 O O . GLY A 1 83 ? 24.830 -0.960 -17.577 1.00 88.88 83 GLY A O 1
ATOM 630 N N . VAL A 1 84 ? 26.936 -1.653 -17.145 1.00 89.88 84 VAL A N 1
ATOM 631 C CA . VAL A 1 84 ? 27.625 -0.452 -17.660 1.00 89.88 84 VAL A CA 1
ATOM 632 C C . VAL A 1 84 ? 27.291 -0.204 -19.132 1.00 89.88 84 VAL A C 1
ATOM 634 O O . VAL A 1 84 ? 26.740 0.848 -19.447 1.00 89.88 84 VAL A O 1
ATOM 637 N N . GLU A 1 85 ? 27.473 -1.210 -19.996 1.00 89.62 85 GLU A N 1
ATOM 638 C CA . GLU A 1 85 ? 27.138 -1.112 -21.425 1.00 89.62 85 GLU A CA 1
ATOM 639 C C . GLU A 1 85 ? 25.695 -0.661 -21.675 1.00 89.62 85 GLU A C 1
ATOM 641 O O . GLU A 1 85 ? 25.422 0.090 -22.604 1.00 89.62 85 GLU A O 1
ATOM 646 N N . ALA A 1 86 ? 24.743 -1.146 -20.873 1.00 91.19 86 ALA A N 1
ATOM 647 C CA . ALA A 1 86 ? 23.337 -0.801 -21.036 1.00 91.19 86 ALA A CA 1
ATOM 648 C C . ALA A 1 86 ? 23.082 0.670 -20.670 1.00 91.19 86 ALA A C 1
ATOM 650 O O . ALA A 1 86 ? 22.306 1.345 -21.345 1.00 91.19 86 ALA A O 1
ATOM 651 N N . ALA A 1 87 ? 23.769 1.187 -19.647 1.00 91.94 87 ALA A N 1
ATOM 652 C CA . ALA A 1 87 ? 23.713 2.596 -19.277 1.00 91.94 87 ALA A CA 1
ATOM 653 C C . ALA A 1 87 ? 24.405 3.499 -20.316 1.00 91.94 87 ALA A C 1
ATOM 655 O O . ALA A 1 87 ? 23.943 4.611 -20.553 1.00 91.94 87 ALA A O 1
ATOM 656 N N . GLU A 1 88 ? 25.477 3.031 -20.957 1.00 93.31 88 GLU A N 1
ATOM 657 C CA . GLU A 1 88 ? 26.151 3.730 -22.062 1.00 93.31 88 GLU A CA 1
ATOM 658 C C . GLU A 1 88 ? 25.280 3.756 -23.321 1.00 93.31 88 GLU A C 1
ATOM 660 O O . GLU A 1 88 ? 25.015 4.830 -23.857 1.00 93.31 88 GLU A O 1
ATOM 665 N N . LYS A 1 89 ? 24.734 2.602 -23.724 1.00 92.44 89 LYS A N 1
ATOM 666 C CA . LYS A 1 89 ? 23.780 2.480 -24.838 1.00 92.44 89 LYS A CA 1
ATOM 667 C C . LYS A 1 89 ? 22.536 3.349 -24.607 1.00 92.44 89 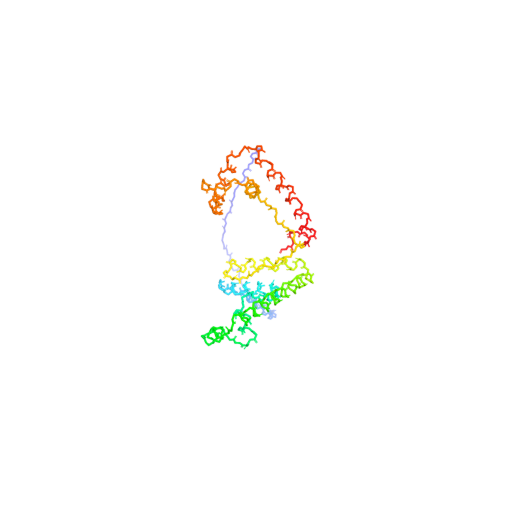LYS A C 1
ATOM 669 O O . LYS A 1 89 ? 22.079 3.983 -25.547 1.00 92.44 89 LYS A O 1
ATOM 674 N N . TRP A 1 90 ? 22.039 3.458 -23.368 1.00 92.62 90 TRP A N 1
ATOM 675 C CA . TRP A 1 90 ? 20.955 4.388 -23.011 1.00 92.62 90 TRP A CA 1
ATOM 676 C C . TRP A 1 90 ? 21.365 5.866 -23.117 1.00 92.62 90 TRP A C 1
ATOM 678 O O . TRP A 1 90 ? 20.608 6.665 -23.659 1.00 92.62 90 TRP A O 1
ATOM 688 N N . LYS A 1 91 ? 22.557 6.246 -22.632 1.00 93.69 91 LYS A N 1
ATOM 689 C CA . LYS A 1 91 ? 23.081 7.623 -22.757 1.00 93.69 91 LYS A CA 1
ATOM 690 C C . LYS A 1 91 ? 23.297 8.052 -24.212 1.00 93.69 91 LYS A C 1
ATOM 692 O O . LYS A 1 91 ? 23.242 9.243 -24.488 1.00 93.69 91 LYS A O 1
ATOM 697 N N . ALA A 1 92 ? 23.551 7.100 -25.110 1.00 94.75 92 ALA A N 1
ATOM 698 C CA . ALA A 1 92 ? 23.703 7.337 -26.543 1.00 94.75 92 ALA A CA 1
ATOM 699 C C . ALA A 1 92 ? 22.364 7.484 -27.300 1.00 94.75 92 ALA A C 1
ATOM 701 O O . ALA A 1 92 ? 22.380 7.872 -28.466 1.00 94.75 92 ALA A O 1
ATOM 702 N N . LEU A 1 93 ? 21.214 7.194 -26.671 1.00 93.88 93 LEU A N 1
ATOM 703 C CA . LEU A 1 93 ? 19.897 7.417 -27.279 1.00 93.88 93 LEU A CA 1
ATOM 704 C C . LEU A 1 93 ? 19.551 8.908 -27.322 1.00 93.88 93 LEU A C 1
ATOM 706 O O . LEU A 1 93 ? 19.757 9.629 -26.339 1.00 93.88 93 LEU A O 1
ATOM 710 N N . THR A 1 94 ? 18.924 9.350 -28.414 1.00 96.06 94 THR A N 1
ATOM 711 C CA . THR A 1 94 ? 18.400 10.721 -28.523 1.00 96.06 94 THR A CA 1
ATOM 712 C C . THR A 1 94 ? 17.292 10.976 -27.485 1.00 96.06 94 THR A C 1
ATOM 714 O O . THR A 1 94 ? 16.644 10.028 -27.027 1.00 96.06 94 THR A O 1
ATOM 717 N N . PRO A 1 95 ? 17.013 12.240 -27.106 1.00 94.56 95 PRO A N 1
ATOM 718 C CA . PRO A 1 95 ? 15.911 12.556 -26.193 1.00 94.56 95 PRO A CA 1
ATOM 719 C C . PRO A 1 95 ? 14.552 12.014 -26.669 1.00 94.56 95 PRO A C 1
ATOM 721 O O . PRO A 1 95 ? 13.751 11.558 -25.857 1.00 94.56 95 PRO A O 1
ATOM 724 N N . GLU A 1 96 ? 14.328 11.995 -27.984 1.00 95.19 96 GLU A N 1
ATOM 725 C CA . GLU A 1 96 ? 13.134 11.445 -28.639 1.00 95.19 96 GLU A CA 1
ATOM 726 C C . GLU A 1 96 ? 13.023 9.928 -28.428 1.00 95.19 96 GLU A C 1
ATOM 728 O O . GLU A 1 96 ? 11.992 9.433 -27.980 1.00 95.19 96 GLU A O 1
ATOM 733 N N . GLN A 1 97 ? 14.115 9.186 -28.638 1.00 93.94 97 GLN A N 1
ATOM 734 C CA . GLN A 1 97 ? 14.167 7.746 -28.370 1.00 93.94 97 GLN A CA 1
ATOM 735 C C . GLN A 1 97 ? 13.959 7.441 -26.878 1.00 93.94 97 GLN A C 1
ATOM 737 O O . GLN A 1 97 ? 13.258 6.491 -26.521 1.00 93.94 97 GLN A O 1
ATOM 742 N N . GLN A 1 98 ? 14.518 8.258 -25.979 1.00 93.56 98 GLN A N 1
ATOM 743 C CA . GLN A 1 98 ? 14.284 8.120 -24.537 1.00 93.56 98 GLN A CA 1
ATOM 744 C C . GLN A 1 98 ? 12.812 8.391 -24.164 1.00 93.56 98 GLN A C 1
ATOM 746 O O . GLN A 1 98 ? 12.265 7.695 -23.301 1.00 93.56 98 GLN A O 1
ATOM 751 N N . GLN A 1 99 ? 12.150 9.333 -24.848 1.00 95.25 99 GLN A N 1
ATOM 752 C CA . GLN A 1 99 ? 10.716 9.609 -24.716 1.00 95.25 99 GLN A CA 1
ATOM 753 C C . GLN A 1 99 ? 9.850 8.457 -25.260 1.00 95.25 99 GLN A C 1
ATOM 755 O O . GLN A 1 99 ? 8.924 8.034 -24.565 1.00 95.25 99 GLN A O 1
ATOM 760 N N . GLU A 1 100 ? 10.188 7.853 -26.407 1.00 95.38 100 GLU A N 1
ATOM 761 C CA . GLU A 1 100 ? 9.523 6.625 -26.878 1.00 95.38 100 GLU A CA 1
ATOM 762 C C . GLU A 1 100 ? 9.577 5.516 -25.815 1.00 95.38 100 GLU A C 1
ATOM 764 O O . GLU A 1 100 ? 8.578 4.845 -25.547 1.00 95.38 100 GLU A O 1
ATOM 769 N N . TYR A 1 101 ? 10.739 5.302 -25.184 1.00 94.69 101 TYR A N 1
ATOM 770 C CA . TYR A 1 101 ? 10.866 4.315 -24.110 1.00 94.69 101 TYR A CA 1
ATOM 771 C C . TYR A 1 101 ? 10.078 4.703 -22.853 1.00 94.69 101 TYR A C 1
ATOM 773 O O . TYR A 1 101 ? 9.626 3.808 -22.136 1.00 94.69 101 TYR A O 1
ATOM 781 N N . ALA A 1 102 ? 9.839 5.993 -22.599 1.00 94.94 102 ALA A N 1
ATOM 782 C CA . ALA A 1 102 ? 8.954 6.448 -21.528 1.00 94.94 102 ALA A CA 1
ATOM 783 C C . ALA A 1 102 ? 7.477 6.150 -21.824 1.00 94.94 102 ALA A C 1
ATOM 785 O O . ALA A 1 102 ? 6.742 5.721 -20.932 1.00 94.94 102 ALA A O 1
ATOM 786 N N . GLU A 1 103 ? 7.041 6.310 -23.070 1.00 95.31 103 GLU A N 1
ATOM 787 C CA . GLU A 1 103 ? 5.679 5.983 -23.505 1.00 95.31 103 GLU A CA 1
ATOM 788 C C . GLU A 1 103 ? 5.447 4.469 -23.533 1.00 95.31 103 GLU A C 1
ATOM 790 O O . GLU A 1 103 ? 4.474 3.983 -22.950 1.00 95.31 103 GLU A O 1
ATOM 795 N N . LYS A 1 104 ? 6.409 3.698 -24.058 1.00 94.88 104 LYS A N 1
ATOM 796 C CA . LYS A 1 104 ? 6.427 2.226 -23.974 1.00 94.88 104 LYS A CA 1
ATOM 797 C C . LYS A 1 104 ? 6.392 1.755 -22.511 1.00 94.88 104 LYS A C 1
ATOM 799 O O . LYS A 1 104 ? 5.635 0.841 -22.184 1.00 94.88 104 LYS A O 1
ATOM 804 N N . ALA A 1 105 ? 7.128 2.404 -21.602 1.00 94.69 105 ALA A N 1
ATOM 805 C CA . ALA A 1 105 ? 7.097 2.095 -20.168 1.00 94.69 105 ALA A CA 1
ATOM 806 C C . ALA A 1 105 ? 5.725 2.370 -19.523 1.00 94.69 105 ALA A C 1
ATOM 808 O O . ALA A 1 105 ? 5.260 1.566 -18.710 1.00 94.69 105 ALA A O 1
ATOM 809 N N . ARG A 1 106 ? 5.051 3.470 -19.896 1.00 95.19 106 ARG A N 1
ATOM 810 C CA . ARG A 1 106 ? 3.680 3.787 -19.451 1.00 95.19 106 ARG A CA 1
ATOM 811 C C . ARG A 1 106 ? 2.676 2.751 -19.962 1.00 95.19 106 ARG A C 1
ATOM 813 O O . ARG A 1 106 ? 1.969 2.157 -19.150 1.00 95.19 106 ARG A O 1
ATOM 820 N N . ALA A 1 107 ? 2.674 2.463 -21.264 1.00 94.06 107 ALA A N 1
ATOM 821 C CA . ALA A 1 107 ? 1.756 1.505 -21.886 1.00 94.06 107 ALA A CA 1
ATOM 822 C C . ALA A 1 107 ? 1.903 0.081 -21.310 1.00 94.06 107 ALA A C 1
ATOM 824 O O . ALA A 1 107 ? 0.906 -0.585 -21.009 1.00 94.06 107 ALA A O 1
ATOM 825 N N . LEU A 1 108 ? 3.141 -0.374 -21.079 1.00 93.69 108 LEU A N 1
ATOM 826 C CA . LEU A 1 108 ? 3.418 -1.658 -20.426 1.00 93.69 108 LEU A CA 1
ATOM 827 C C . LEU A 1 108 ? 2.979 -1.668 -18.953 1.00 93.69 108 LEU A C 1
ATOM 829 O O . LEU A 1 108 ? 2.393 -2.655 -18.503 1.00 93.69 108 LEU A O 1
ATOM 833 N N . HIS A 1 109 ? 3.215 -0.586 -18.201 1.00 93.56 109 HIS A N 1
ATOM 834 C CA . HIS A 1 109 ? 2.762 -0.464 -16.810 1.00 93.56 109 HIS A CA 1
ATOM 835 C C . HIS A 1 109 ? 1.229 -0.502 -16.710 1.00 93.56 109 HIS A C 1
ATOM 837 O O . HIS A 1 109 ? 0.688 -1.256 -15.901 1.00 93.56 109 HIS A O 1
ATOM 843 N N . GLU A 1 110 ? 0.510 0.242 -17.557 1.00 94.06 110 GLU A N 1
ATOM 844 C CA . GLU A 1 110 ? -0.956 0.199 -17.597 1.00 94.06 110 GLU A CA 1
ATOM 845 C C . GLU A 1 110 ? -1.500 -1.176 -17.991 1.00 94.06 110 GLU A C 1
ATOM 847 O O . GLU A 1 110 ? -2.463 -1.650 -17.392 1.00 94.06 110 GLU A O 1
ATOM 852 N N . THR A 1 111 ? -0.888 -1.838 -18.975 1.00 93.94 111 THR A N 1
ATOM 853 C CA . THR A 1 111 ? -1.289 -3.192 -19.388 1.00 93.94 111 THR A CA 1
ATOM 854 C C . THR A 1 111 ? -1.083 -4.178 -18.237 1.00 93.94 111 THR A C 1
ATOM 856 O O . THR A 1 111 ? -2.012 -4.894 -17.867 1.00 93.94 111 THR A O 1
ATOM 859 N N . GLY A 1 112 ? 0.064 -4.111 -17.553 1.00 92.88 112 GLY A N 1
ATOM 860 C CA . GLY A 1 112 ? 0.323 -4.884 -16.337 1.00 92.88 112 GLY A CA 1
ATOM 861 C C . GLY A 1 112 ? -0.649 -4.584 -15.186 1.00 92.88 112 GLY A C 1
ATOM 862 O O . GLY A 1 112 ? -1.007 -5.502 -14.447 1.00 92.88 112 GLY A O 1
ATOM 863 N N . LEU A 1 113 ? -1.129 -3.341 -15.042 1.00 92.56 113 LEU A N 1
ATOM 864 C CA . LEU A 1 113 ? -2.201 -3.001 -14.097 1.00 92.56 113 LEU A CA 1
ATOM 865 C C . LEU A 1 113 ? -3.542 -3.627 -14.502 1.00 92.56 113 LEU A C 1
ATOM 867 O O . LEU A 1 113 ? -4.193 -4.238 -13.653 1.00 92.56 113 LEU A O 1
ATOM 871 N N . ARG A 1 114 ? -3.942 -3.511 -15.776 1.00 93.12 114 ARG A N 1
ATOM 872 C CA . ARG A 1 114 ? -5.179 -4.107 -16.316 1.00 93.12 114 ARG A CA 1
ATOM 873 C C . ARG A 1 114 ? -5.174 -5.624 -16.126 1.00 93.12 114 ARG A C 1
ATOM 875 O O . ARG A 1 114 ? -6.152 -6.184 -15.641 1.00 93.12 114 ARG A O 1
ATOM 882 N N . ASP A 1 115 ? -4.062 -6.289 -16.422 1.00 93.06 115 ASP A N 1
ATOM 883 C CA . ASP A 1 115 ? -3.945 -7.743 -16.295 1.00 93.06 115 ASP A CA 1
ATOM 884 C C . ASP A 1 115 ? -3.829 -8.203 -14.836 1.00 93.06 115 ASP A C 1
ATOM 886 O O . ASP A 1 115 ? -4.422 -9.217 -14.468 1.00 93.06 115 ASP A O 1
ATOM 890 N N . HIS A 1 116 ? -3.190 -7.422 -13.956 1.00 92.31 116 HIS A N 1
ATOM 891 C CA . HIS A 1 116 ? -3.267 -7.658 -12.511 1.00 92.31 116 HIS A CA 1
ATOM 892 C C . HIS A 1 116 ? -4.704 -7.498 -11.982 1.00 92.31 116 HIS A C 1
ATOM 894 O O . HIS A 1 116 ? -5.132 -8.287 -11.141 1.00 92.31 116 HIS A O 1
ATOM 900 N N . GLN A 1 117 ? -5.474 -6.516 -12.465 1.00 91.94 117 GLN A N 1
ATOM 901 C CA . GLN A 1 117 ? -6.885 -6.344 -12.092 1.00 91.94 117 GLN A CA 1
ATOM 902 C C . GLN A 1 117 ? -7.753 -7.516 -1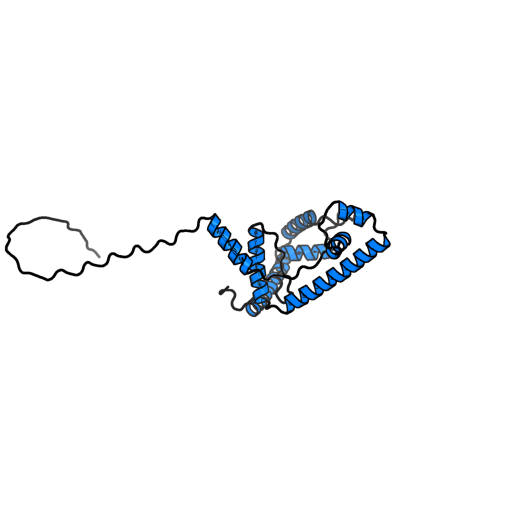2.575 1.00 91.94 117 GLN A C 1
ATOM 904 O O . GLN A 1 117 ? -8.503 -8.068 -11.769 1.00 91.94 117 GLN A O 1
ATOM 909 N N . LYS A 1 118 ? -7.603 -7.958 -13.835 1.00 92.75 118 LYS A N 1
ATOM 910 C CA . LYS A 1 118 ? -8.263 -9.171 -14.366 1.00 92.75 118 LYS A CA 1
ATOM 911 C C . LYS A 1 118 ? -7.922 -10.405 -13.524 1.00 92.75 118 LYS A C 1
ATOM 913 O O . LYS A 1 118 ? -8.822 -11.133 -13.114 1.00 92.75 118 LYS A O 1
ATOM 918 N N . TRP A 1 119 ? -6.637 -10.604 -13.216 1.00 93.38 119 TRP A N 1
ATOM 919 C CA . TRP A 1 119 ? -6.142 -11.728 -12.417 1.00 93.38 119 TRP A CA 1
ATOM 920 C C . TRP A 1 119 ? -6.731 -11.741 -10.999 1.00 93.38 119 TRP A C 1
ATOM 922 O O . TRP A 1 119 ? -7.238 -12.774 -10.564 1.00 93.38 119 TRP A O 1
ATOM 932 N N . VAL A 1 120 ? -6.765 -10.594 -10.305 1.00 93.12 120 VAL A N 1
ATOM 933 C CA . VAL A 1 120 ? -7.466 -10.489 -9.012 1.00 93.12 120 VAL A CA 1
ATOM 934 C C . VAL A 1 120 ? -8.955 -10.801 -9.182 1.00 93.12 120 VAL A C 1
ATOM 936 O O . VAL A 1 120 ? -9.494 -11.597 -8.416 1.00 93.12 120 VAL A O 1
ATOM 939 N N . GLY A 1 121 ? -9.607 -10.235 -10.202 1.00 90.88 121 GLY A N 1
ATOM 940 C CA . GLY A 1 121 ? -11.023 -10.461 -10.500 1.00 90.88 121 GLY A CA 1
ATOM 941 C C . GLY A 1 121 ? -11.382 -11.938 -10.689 1.00 90.88 121 GLY A C 1
ATOM 942 O O . GLY A 1 121 ? -12.373 -12.394 -10.121 1.00 90.88 121 GLY A O 1
ATOM 943 N N . SER A 1 122 ? -10.545 -12.702 -11.399 1.00 91.25 122 SER A N 1
ATOM 944 C CA . SER A 1 122 ? -10.739 -14.146 -11.622 1.00 91.25 122 SER A CA 1
ATOM 945 C C . SER A 1 122 ? -10.551 -15.029 -10.380 1.00 91.25 122 SER A C 1
ATOM 947 O O . SER A 1 122 ? -10.930 -16.196 -10.405 1.00 91.25 122 SER A O 1
ATOM 949 N N . MET A 1 123 ? -9.971 -14.504 -9.295 1.00 89.62 123 MET A N 1
ATOM 950 C CA . MET A 1 123 ? -9.722 -15.264 -8.066 1.00 89.62 123 MET A CA 1
ATOM 951 C C . MET A 1 123 ? -10.846 -15.109 -7.042 1.00 89.62 123 MET A C 1
ATOM 953 O O . MET A 1 123 ? -11.448 -14.041 -6.923 1.00 89.62 123 MET A O 1
ATOM 957 N N . ASP A 1 124 ? -11.058 -16.149 -6.230 1.00 90.50 124 ASP A N 1
ATOM 958 C CA . ASP A 1 124 ? -11.906 -16.090 -5.035 1.00 90.50 124 ASP A CA 1
ATOM 959 C C . ASP A 1 124 ? -11.289 -15.123 -3.991 1.00 90.50 124 ASP A C 1
ATOM 961 O O . ASP A 1 124 ? -10.162 -15.352 -3.525 1.00 90.50 124 ASP A O 1
ATOM 965 N N . PRO A 1 125 ? -12.014 -14.072 -3.552 1.00 91.25 125 PRO A N 1
ATOM 966 C CA . PRO A 1 125 ? -11.593 -13.191 -2.460 1.00 91.25 125 PRO A CA 1
ATOM 967 C C . PRO A 1 125 ? -11.140 -13.917 -1.183 1.00 91.25 125 PRO A C 1
ATOM 969 O O . PRO A 1 125 ? -10.274 -13.413 -0.460 1.00 91.25 125 PRO A O 1
ATOM 972 N N . ARG A 1 126 ? -11.684 -15.107 -0.885 1.00 89.19 126 ARG A N 1
ATOM 973 C CA . ARG A 1 126 ? -11.281 -15.936 0.267 1.00 89.19 126 ARG A CA 1
ATOM 974 C C . ARG A 1 126 ? -9.842 -16.411 0.119 1.00 89.19 126 ARG A C 1
ATOM 976 O O . ARG A 1 126 ? -9.089 -16.412 1.096 1.00 89.19 126 ARG A O 1
ATOM 983 N N . GLU A 1 127 ? -9.439 -16.800 -1.086 1.00 89.44 127 GLU A N 1
ATOM 984 C CA . GLU A 1 127 ? -8.067 -17.206 -1.388 1.00 89.44 127 GLU A CA 1
ATOM 985 C C . GLU A 1 127 ? -7.123 -16.010 -1.401 1.00 89.44 127 GLU A C 1
ATOM 987 O O . GLU A 1 127 ? -6.067 -16.067 -0.767 1.00 89.44 127 GLU A O 1
ATOM 992 N N . VAL A 1 128 ? -7.534 -14.884 -1.990 1.00 91.50 128 VAL A N 1
ATOM 993 C CA . VAL A 1 128 ? -6.766 -13.629 -1.937 1.00 91.50 128 VAL A CA 1
ATOM 994 C C . VAL A 1 128 ? -6.565 -13.167 -0.484 1.00 91.50 128 VAL A C 1
ATOM 996 O O . VAL A 1 128 ? -5.465 -12.747 -0.106 1.00 91.50 128 VAL A O 1
ATOM 999 N N . TYR A 1 129 ? -7.567 -13.324 0.390 1.00 90.88 129 TYR A N 1
ATOM 1000 C CA . TYR A 1 129 ? -7.442 -13.053 1.826 1.00 90.88 129 TYR A CA 1
ATOM 1001 C C . TYR A 1 129 ? -6.471 -14.017 2.531 1.00 90.88 129 TYR A C 1
ATOM 1003 O O . TYR A 1 129 ? -5.591 -13.561 3.276 1.00 90.88 129 TYR A O 1
ATOM 1011 N N . LYS A 1 130 ? -6.577 -15.334 2.282 1.00 89.75 130 LYS A N 1
ATOM 1012 C CA . LYS A 1 130 ? -5.655 -16.365 2.811 1.00 89.75 130 LYS A CA 1
ATOM 1013 C C . LYS A 1 130 ? -4.212 -16.094 2.362 1.00 89.75 130 LYS A C 1
ATOM 1015 O O . LYS A 1 130 ? -3.308 -16.047 3.202 1.00 89.75 130 LYS A O 1
ATOM 1020 N N . ALA A 1 131 ? -4.001 -15.803 1.080 1.00 90.81 131 ALA A N 1
ATOM 1021 C CA . ALA A 1 131 ? -2.709 -15.420 0.521 1.00 90.81 131 ALA A CA 1
ATOM 1022 C C . ALA A 1 131 ? -2.181 -14.131 1.165 1.00 90.81 131 ALA A C 1
ATOM 1024 O O . ALA A 1 131 ? -1.019 -14.068 1.557 1.00 90.81 131 ALA A O 1
ATOM 1025 N N . ASN A 1 132 ? -3.026 -13.121 1.391 1.00 93.38 132 ASN A N 1
ATOM 1026 C CA . ASN A 1 132 ? -2.637 -11.913 2.120 1.00 93.38 132 ASN A CA 1
ATOM 1027 C C . ASN A 1 132 ? -2.354 -12.158 3.619 1.00 93.38 132 ASN A C 1
ATOM 1029 O O . ASN A 1 132 ? -1.560 -11.419 4.209 1.00 93.38 132 ASN A O 1
ATOM 1033 N N . ARG A 1 133 ? -2.944 -13.173 4.272 1.00 91.00 133 ARG A N 1
ATOM 1034 C CA . ARG A 1 133 ? -2.551 -13.637 5.628 1.00 91.00 133 ARG A CA 1
ATOM 1035 C C . ARG A 1 133 ? -1.142 -14.250 5.583 1.00 91.00 133 ARG A C 1
ATOM 1037 O O . ARG A 1 133 ? -0.296 -13.865 6.391 1.00 91.00 133 ARG A O 1
ATOM 1044 N N . ALA A 1 134 ? -0.849 -15.092 4.587 1.00 89.94 134 ALA A N 1
ATOM 1045 C CA . ALA A 1 134 ? 0.475 -15.691 4.377 1.00 89.94 134 ALA A CA 1
ATOM 1046 C C . ALA A 1 134 ? 1.561 -14.653 4.014 1.00 89.94 134 ALA A C 1
ATOM 1048 O O . ALA A 1 134 ? 2.600 -14.599 4.675 1.00 89.94 134 ALA A O 1
ATOM 1049 N N . ARG A 1 135 ? 1.301 -13.757 3.048 1.00 92.88 135 ARG A N 1
ATOM 1050 C CA . ARG A 1 135 ? 2.183 -12.637 2.650 1.00 92.88 135 ARG A CA 1
ATOM 1051 C C . ARG A 1 135 ? 2.537 -11.745 3.850 1.00 92.88 135 ARG A C 1
ATOM 1053 O O . ARG A 1 135 ? 3.706 -11.417 4.049 1.00 92.88 135 ARG A O 1
ATOM 1060 N N . ARG A 1 136 ? 1.564 -11.419 4.716 1.00 91.88 136 ARG A N 1
ATOM 1061 C CA . ARG A 1 136 ? 1.808 -10.674 5.972 1.00 91.88 136 ARG A CA 1
ATOM 1062 C C . ARG A 1 136 ? 2.685 -11.441 6.968 1.00 91.88 136 ARG A C 1
ATOM 1064 O O . ARG A 1 136 ? 3.531 -10.822 7.610 1.00 91.88 136 ARG A O 1
ATOM 1071 N N . HIS A 1 137 ? 2.539 -12.763 7.085 1.00 89.81 137 HIS A N 1
ATOM 1072 C CA . HIS A 1 137 ? 3.429 -13.562 7.934 1.00 89.81 137 HIS A CA 1
ATOM 1073 C C . HIS A 1 137 ? 4.856 -13.629 7.362 1.00 89.81 137 HIS A C 1
ATOM 1075 O O . HIS A 1 137 ? 5.814 -13.450 8.113 1.00 89.81 137 HIS A O 1
ATOM 1081 N N . LEU A 1 138 ? 5.012 -13.796 6.044 1.00 89.94 138 LEU A N 1
ATOM 1082 C CA . LEU A 1 138 ? 6.316 -13.777 5.368 1.00 89.94 138 LEU A CA 1
ATOM 1083 C C . LEU A 1 138 ? 7.037 -12.426 5.516 1.00 89.94 138 LEU A C 1
ATOM 1085 O O . LEU A 1 138 ? 8.248 -12.418 5.727 1.00 89.94 138 LEU A O 1
ATOM 1089 N N . ARG A 1 139 ? 6.305 -11.300 5.512 1.00 91.81 139 ARG A N 1
ATOM 1090 C CA . ARG A 1 139 ? 6.867 -9.972 5.828 1.00 91.81 139 ARG A CA 1
ATOM 1091 C C . ARG A 1 139 ? 7.438 -9.882 7.246 1.00 91.81 139 ARG A C 1
ATOM 1093 O O . ARG A 1 139 ? 8.502 -9.299 7.414 1.00 91.81 139 ARG A O 1
ATOM 1100 N N . ARG A 1 140 ? 6.784 -10.491 8.247 1.00 89.94 140 ARG A N 1
ATOM 1101 C CA . ARG A 1 140 ? 7.330 -10.595 9.620 1.00 89.94 140 ARG A CA 1
ATOM 1102 C C . ARG A 1 140 ? 8.581 -11.479 9.687 1.00 89.94 140 ARG A C 1
ATOM 1104 O O . ARG A 1 140 ? 9.455 -11.224 10.498 1.00 89.94 140 ARG A O 1
ATOM 1111 N N . LEU A 1 141 ? 8.695 -12.468 8.798 1.00 88.88 141 LEU A N 1
ATOM 1112 C CA . LEU A 1 141 ? 9.879 -13.321 8.618 1.00 88.88 141 LEU A CA 1
ATOM 1113 C C . LEU A 1 141 ? 10.918 -12.700 7.650 1.00 88.88 141 LEU A C 1
ATOM 1115 O O . LEU A 1 141 ? 11.642 -13.420 6.957 1.00 88.88 141 LEU A O 1
ATOM 1119 N N . GLY A 1 142 ? 10.954 -11.366 7.552 1.00 88.50 142 GLY A N 1
ATOM 1120 C CA . GLY A 1 142 ? 11.948 -10.603 6.788 1.00 88.50 142 GLY A CA 1
ATOM 1121 C C . GLY A 1 142 ? 11.827 -10.659 5.259 1.00 88.50 142 GLY A C 1
ATOM 1122 O O . GLY A 1 142 ? 12.709 -10.156 4.565 1.00 88.50 142 GLY A O 1
ATOM 1123 N N . LYS A 1 143 ? 10.777 -11.263 4.682 1.00 88.56 143 LYS A N 1
ATOM 1124 C CA . LYS A 1 143 ? 10.628 -11.356 3.217 1.00 88.56 143 LYS A CA 1
ATOM 1125 C C . LYS A 1 143 ? 9.770 -10.220 2.660 1.00 88.56 143 LYS A C 1
ATOM 1127 O O . LYS A 1 143 ? 8.583 -10.109 2.962 1.00 88.56 143 LYS A O 1
ATOM 1132 N N . ARG A 1 144 ? 10.375 -9.392 1.801 1.00 87.44 144 ARG A N 1
ATOM 1133 C CA . ARG A 1 144 ? 9.693 -8.336 1.036 1.00 87.44 144 ARG A CA 1
ATOM 1134 C C . ARG A 1 144 ? 8.764 -8.978 -0.000 1.00 87.44 144 ARG A C 1
ATOM 1136 O O . ARG A 1 144 ? 9.197 -9.344 -1.084 1.00 87.44 144 ARG A O 1
ATOM 1143 N N . VAL A 1 145 ? 7.493 -9.140 0.362 1.00 88.44 145 VAL A N 1
ATOM 1144 C CA . VAL A 1 145 ? 6.426 -9.623 -0.527 1.00 88.44 145 VAL A CA 1
ATOM 1145 C C . VAL A 1 145 ? 5.310 -8.572 -0.528 1.00 88.44 145 VAL A C 1
ATOM 1147 O O . VAL A 1 145 ? 4.836 -8.228 0.561 1.00 88.44 145 VAL A O 1
ATOM 1150 N N . PRO A 1 146 ? 4.891 -8.029 -1.690 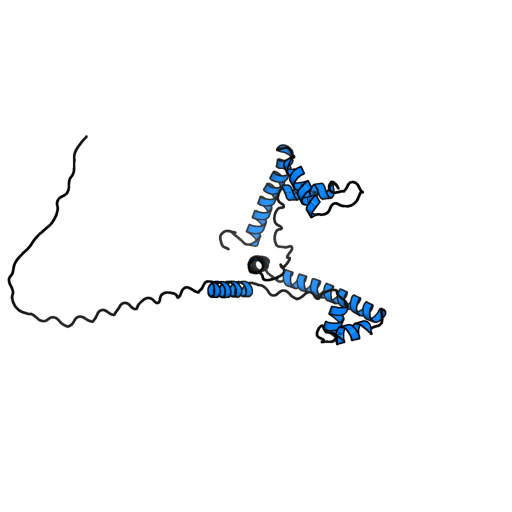1.00 89.38 146 PRO A N 1
ATOM 1151 C CA . PRO A 1 146 ? 3.794 -7.062 -1.751 1.00 89.38 146 PRO A CA 1
ATOM 1152 C C . PRO A 1 146 ? 2.476 -7.709 -1.304 1.00 89.38 146 PRO A C 1
ATOM 1154 O O . PRO A 1 146 ? 2.353 -8.936 -1.279 1.00 89.38 146 PRO A O 1
ATOM 1157 N N . MET A 1 147 ? 1.477 -6.905 -0.948 1.00 91.50 147 MET A N 1
ATOM 1158 C CA . MET A 1 147 ? 0.116 -7.400 -0.710 1.00 91.50 147 MET A CA 1
ATOM 1159 C C . MET A 1 147 ? -0.707 -7.288 -1.992 1.00 91.50 147 MET A C 1
ATOM 1161 O O . MET A 1 147 ? -0.511 -6.355 -2.762 1.00 91.50 147 MET A O 1
ATOM 1165 N N . ILE A 1 148 ? -1.611 -8.241 -2.209 1.00 92.06 148 ILE A N 1
ATOM 1166 C CA . ILE A 1 148 ? -2.580 -8.180 -3.308 1.00 92.06 148 ILE A CA 1
ATOM 1167 C C . ILE A 1 148 ? -3.698 -7.238 -2.855 1.00 92.06 148 ILE A C 1
ATOM 1169 O O . ILE A 1 148 ? -4.230 -7.423 -1.757 1.00 92.06 148 ILE A O 1
ATOM 1173 N N . HIS A 1 149 ? -4.043 -6.237 -3.661 1.00 91.44 149 HIS A N 1
ATOM 1174 C CA . HIS A 1 149 ? -5.221 -5.409 -3.414 1.00 91.44 149 HIS A CA 1
ATOM 1175 C C . HIS A 1 149 ? -6.421 -5.987 -4.170 1.00 91.44 149 HIS A C 1
ATOM 1177 O O . HIS A 1 149 ? -6.322 -6.241 -5.365 1.00 91.44 149 HIS A O 1
ATOM 1183 N N . ASP A 1 150 ? -7.526 -6.200 -3.459 1.00 92.31 150 ASP A N 1
ATOM 1184 C CA . ASP A 1 150 ? -8.799 -6.684 -3.993 1.00 92.31 150 ASP A CA 1
ATOM 1185 C C . ASP A 1 150 ? -9.916 -5.846 -3.349 1.00 92.31 150 ASP A C 1
ATOM 1187 O O . ASP A 1 150 ? -10.031 -5.867 -2.118 1.00 92.31 150 ASP A O 1
ATOM 1191 N N . PRO A 1 151 ? -10.707 -5.086 -4.131 1.00 90.94 151 PRO A N 1
ATOM 1192 C CA . PRO A 1 151 ? -11.757 -4.222 -3.595 1.00 90.94 151 PRO A CA 1
ATOM 1193 C C . PRO A 1 151 ? -12.941 -5.005 -3.008 1.00 90.94 151 PRO A C 1
ATOM 1195 O O . PRO A 1 151 ? -13.728 -4.435 -2.259 1.00 90.94 151 PRO A O 1
ATOM 1198 N N . ARG A 1 152 ? -13.062 -6.310 -3.298 1.00 90.44 152 ARG A N 1
ATOM 1199 C CA . ARG A 1 152 ? -14.125 -7.188 -2.774 1.00 90.44 152 ARG A CA 1
ATOM 1200 C C . ARG A 1 152 ? -13.853 -7.655 -1.339 1.00 90.44 152 ARG A C 1
ATOM 1202 O O . ARG A 1 152 ? -14.713 -8.282 -0.728 1.00 90.44 152 ARG A O 1
ATOM 1209 N N . ILE A 1 153 ? -12.660 -7.381 -0.797 1.00 91.31 153 ILE A N 1
ATOM 1210 C CA . ILE A 1 153 ? -12.302 -7.685 0.593 1.00 91.31 153 ILE A CA 1
ATOM 1211 C C . ILE A 1 153 ? -12.606 -6.454 1.468 1.00 91.31 153 ILE A C 1
ATOM 1213 O O . ILE A 1 153 ? -11.968 -5.417 1.270 1.00 91.31 153 ILE A O 1
ATOM 1217 N N . PRO A 1 154 ? -13.496 -6.560 2.478 1.00 92.75 154 PRO A N 1
ATOM 1218 C CA . PRO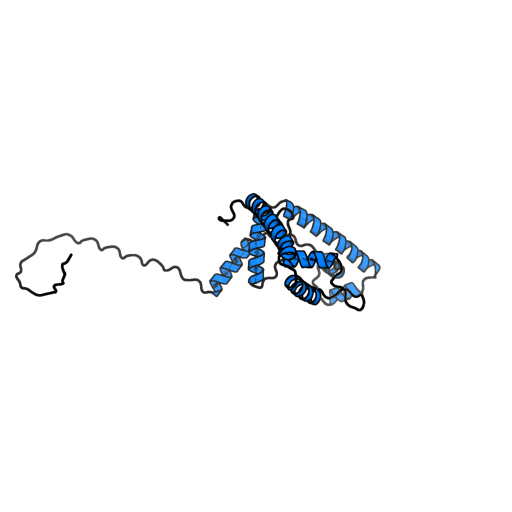 A 1 154 ? -13.859 -5.458 3.366 1.00 92.75 154 PRO A CA 1
ATOM 1219 C C . PRO A 1 154 ? -12.664 -4.704 3.950 1.00 92.75 154 PRO A C 1
ATOM 1221 O O . PRO A 1 154 ? -11.722 -5.283 4.511 1.00 92.75 154 PRO A O 1
ATOM 1224 N N . LYS A 1 155 ? -12.713 -3.373 3.851 1.00 92.56 155 LYS A N 1
ATOM 1225 C CA . LYS A 1 155 ? -11.693 -2.494 4.426 1.00 92.56 155 LYS A CA 1
ATOM 1226 C C . LYS A 1 155 ? -11.837 -2.479 5.946 1.00 92.56 155 LYS A C 1
ATOM 1228 O O . LYS A 1 155 ? -12.928 -2.333 6.485 1.00 92.56 155 LYS A O 1
ATOM 1233 N N . ARG A 1 156 ? -10.714 -2.609 6.655 1.00 91.88 156 ARG A N 1
ATOM 1234 C CA . ARG A 1 156 ? -10.707 -2.562 8.124 1.00 91.88 156 ARG A CA 1
ATOM 1235 C C . ARG A 1 156 ? -11.225 -1.207 8.637 1.00 91.88 156 ARG A C 1
ATOM 1237 O O . ARG A 1 156 ? -10.769 -0.188 8.115 1.00 91.88 156 ARG A O 1
ATOM 1244 N N . PRO A 1 157 ? -12.076 -1.190 9.682 1.00 95.19 157 PRO A N 1
ATOM 1245 C CA . PRO A 1 157 ? -12.509 0.029 10.356 1.00 95.19 157 PRO A CA 1
ATOM 1246 C C . PRO A 1 157 ? -11.327 0.887 10.803 1.00 95.19 157 PRO A C 1
ATOM 1248 O O . PRO A 1 157 ? -10.317 0.363 11.286 1.00 95.19 157 PRO A O 1
ATOM 1251 N N . VAL A 1 158 ? -11.465 2.201 10.641 1.00 94.81 158 VAL A N 1
ATOM 1252 C CA . VAL A 1 158 ? -10.454 3.189 11.030 1.00 94.81 158 VAL A CA 1
ATOM 1253 C C . VAL A 1 158 ? -10.555 3.422 12.544 1.00 94.81 158 VAL A C 1
ATOM 1255 O O . VAL A 1 158 ? -11.643 3.753 13.006 1.00 94.81 158 VAL A O 1
ATOM 1258 N N . PRO A 1 159 ? -9.478 3.239 13.335 1.00 95.00 159 PRO A N 1
ATOM 1259 C CA . PRO A 1 159 ? -9.515 3.502 14.776 1.00 95.00 159 PRO A CA 1
ATOM 1260 C C . PRO A 1 159 ? -9.873 4.967 15.096 1.00 95.00 159 PRO A C 1
ATOM 1262 O O . PRO A 1 159 ? -9.456 5.839 14.334 1.00 95.00 159 PRO A O 1
ATOM 1265 N N . PRO A 1 160 ? -10.532 5.267 16.233 1.00 96.00 160 PRO A N 1
ATOM 1266 C CA . PRO A 1 160 ? -11.036 6.609 16.560 1.00 96.00 160 PRO A CA 1
ATOM 1267 C C . PRO A 1 160 ? -10.018 7.750 16.381 1.00 96.00 160 PRO A C 1
ATOM 1269 O O . PRO A 1 160 ? -10.251 8.679 15.612 1.00 96.00 160 PRO A O 1
ATOM 1272 N N . ALA A 1 161 ? -8.823 7.628 16.971 1.00 93.81 161 ALA A N 1
ATOM 1273 C CA . ALA A 1 161 ? -7.760 8.631 16.832 1.00 93.81 161 ALA A CA 1
ATOM 1274 C C . ALA A 1 161 ? -7.232 8.797 15.388 1.00 93.81 161 ALA A C 1
ATOM 1276 O O . ALA A 1 161 ? -6.713 9.853 15.034 1.00 93.81 161 ALA A O 1
ATOM 1277 N N . ALA A 1 162 ? -7.370 7.775 14.536 1.00 93.94 162 ALA A N 1
ATOM 1278 C CA . ALA A 1 162 ? -7.002 7.846 13.121 1.00 93.94 162 ALA A CA 1
ATOM 1279 C C . ALA A 1 162 ? -8.127 8.429 12.241 1.00 93.94 162 ALA A C 1
ATOM 1281 O O . ALA A 1 162 ? -7.834 8.969 11.174 1.00 93.94 162 ALA A O 1
ATOM 1282 N N . ALA A 1 163 ? -9.389 8.350 12.681 1.00 95.00 163 ALA A N 1
ATOM 1283 C CA . ALA A 1 163 ? -10.497 9.090 12.081 1.00 95.00 163 ALA A CA 1
ATOM 1284 C C . ALA A 1 163 ? -10.351 10.588 12.396 1.00 95.00 163 ALA A C 1
ATOM 1286 O O . ALA A 1 163 ? -10.264 11.392 11.474 1.00 95.00 163 ALA A O 1
ATOM 1287 N N . PHE A 1 164 ? -10.132 10.937 13.668 1.00 95.50 164 PHE A N 1
ATOM 1288 C CA . PHE A 1 164 ? -9.800 12.306 14.074 1.00 95.50 164 PHE A CA 1
ATOM 1289 C C . PHE A 1 164 ? -8.598 12.880 13.302 1.00 95.50 164 PHE A C 1
ATOM 1291 O O . PHE A 1 164 ? -8.697 13.973 12.752 1.00 95.50 164 PHE A O 1
ATOM 1298 N N . LEU A 1 165 ? -7.487 12.136 13.179 1.00 94.25 165 LEU A N 1
ATOM 1299 C CA . LEU A 1 165 ? -6.335 12.549 12.361 1.00 94.25 165 LEU A CA 1
ATOM 1300 C C . LEU A 1 165 ? -6.728 12.867 10.913 1.00 94.25 165 LEU A C 1
ATOM 1302 O O . LEU A 1 165 ? -6.297 13.887 10.384 1.00 94.25 165 LEU A O 1
ATOM 1306 N N . LYS A 1 166 ? -7.529 12.007 10.269 1.00 93.44 166 LYS A N 1
ATOM 1307 C CA . LYS A 1 166 ? -8.009 12.222 8.895 1.00 93.44 166 LYS A CA 1
ATOM 1308 C C . LYS A 1 166 ? -8.819 13.516 8.793 1.00 93.44 166 LYS A C 1
ATOM 1310 O O . LYS A 1 166 ? -8.632 14.268 7.839 1.00 93.44 166 LYS A O 1
ATOM 1315 N N . ASP A 1 167 ? -9.703 13.766 9.749 1.00 93.81 167 ASP A N 1
ATOM 1316 C CA . ASP A 1 167 ? -10.656 14.873 9.672 1.00 93.81 167 ASP A CA 1
ATOM 1317 C C . ASP A 1 167 ? -9.984 16.214 10.009 1.00 93.81 167 ASP A C 1
ATOM 1319 O O . ASP A 1 167 ? -10.184 17.192 9.294 1.00 93.81 167 ASP A O 1
ATOM 1323 N N . GLN A 1 168 ? -9.050 16.231 10.967 1.00 92.31 168 GLN A N 1
ATOM 1324 C CA . GLN A 1 168 ? -8.139 17.364 11.195 1.00 92.31 168 GLN A CA 1
ATOM 1325 C C . GLN A 1 168 ? -7.209 17.633 9.997 1.00 92.31 168 GLN A C 1
ATOM 1327 O O . GLN A 1 168 ? -6.859 18.780 9.725 1.00 92.31 168 GLN A O 1
ATOM 1332 N N . TRP A 1 169 ? -6.824 16.596 9.243 1.00 89.31 169 TRP A N 1
ATOM 1333 C CA . TRP A 1 169 ? -6.042 16.769 8.014 1.00 89.31 169 TRP A CA 1
ATOM 1334 C C . TRP A 1 169 ? -6.879 17.391 6.890 1.00 89.31 169 TRP A C 1
ATOM 1336 O O . TRP A 1 169 ? -6.371 18.218 6.135 1.00 89.31 169 TRP A O 1
ATOM 1346 N N . GLY A 1 170 ? -8.164 17.034 6.800 1.00 87.81 170 GLY A N 1
ATOM 1347 C CA . GLY A 1 170 ? -9.125 17.681 5.902 1.00 87.81 170 GLY A CA 1
ATOM 1348 C C . GLY A 1 170 ? -9.419 19.135 6.284 1.00 87.81 170 GLY A C 1
ATOM 1349 O O . GLY A 1 170 ? -9.529 19.978 5.402 1.00 87.81 170 GLY A O 1
ATOM 1350 N N . ALA A 1 171 ? -9.474 19.436 7.585 1.00 89.06 171 ALA A N 1
ATOM 1351 C CA . ALA A 1 171 ? -9.691 20.781 8.123 1.00 89.06 171 ALA A CA 1
ATOM 1352 C C . ALA A 1 171 ? -8.469 21.720 8.019 1.00 89.06 171 ALA A C 1
ATOM 1354 O O . ALA A 1 171 ? -8.581 22.902 8.327 1.00 89.06 171 ALA A O 1
ATOM 1355 N N . GLY A 1 172 ? -7.299 21.218 7.603 1.00 87.44 172 GLY A N 1
ATOM 1356 C CA . GLY A 1 172 ? -6.083 22.027 7.470 1.00 87.44 172 GLY A CA 1
ATOM 1357 C C . GLY A 1 172 ? -5.324 22.292 8.778 1.00 87.44 172 GLY A C 1
ATOM 1358 O O . GLY A 1 172 ? -4.368 23.059 8.764 1.00 87.44 172 GLY A O 1
ATOM 1359 N N . THR A 1 173 ? -5.660 21.625 9.890 1.00 87.62 173 THR A N 1
ATOM 1360 C CA . THR A 1 173 ? -5.052 21.848 11.224 1.00 87.62 173 THR A CA 1
ATOM 1361 C C . THR A 1 173 ? -3.534 21.587 11.281 1.00 87.62 173 THR A C 1
ATOM 1363 O O . THR A 1 173 ? -2.865 21.968 12.238 1.00 87.62 173 THR A O 1
ATOM 1366 N N . PHE A 1 174 ? -2.960 20.927 10.271 1.00 87.69 174 PHE A N 1
ATOM 1367 C CA . PHE A 1 174 ? -1.536 20.573 10.196 1.00 87.69 174 PHE A CA 1
ATOM 1368 C C . PHE A 1 174 ? -0.758 21.479 9.228 1.00 87.69 174 PHE A C 1
ATOM 137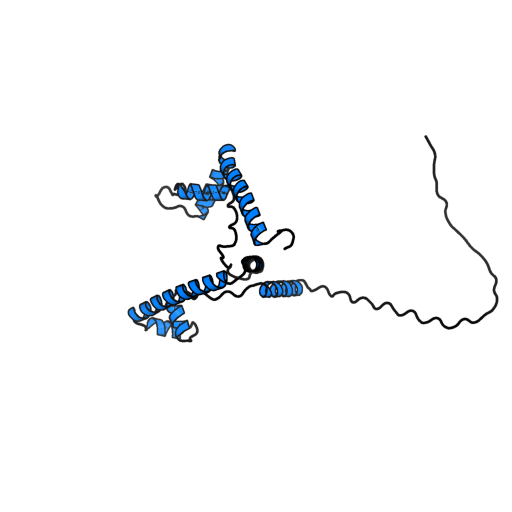0 O O . PHE A 1 174 ? -0.045 21.008 8.337 1.00 87.69 174 PHE A O 1
ATOM 1377 N N . ILE A 1 175 ? -0.906 22.789 9.415 1.00 87.75 175 ILE A N 1
ATOM 1378 C CA . ILE A 1 175 ? -0.127 23.836 8.748 1.00 87.75 175 ILE A CA 1
ATOM 1379 C C . ILE A 1 175 ? 0.861 24.430 9.766 1.00 87.75 175 ILE A C 1
ATOM 1381 O O . ILE A 1 175 ? 0.540 24.597 10.942 1.00 87.75 175 ILE A O 1
ATOM 1385 N N . ASN A 1 176 ? 2.089 24.680 9.324 1.00 83.50 176 ASN A N 1
ATOM 1386 C CA . ASN A 1 176 ? 3.147 25.319 10.102 1.00 83.50 176 ASN A CA 1
ATOM 1387 C C . ASN A 1 176 ? 2.974 26.860 10.092 1.00 83.50 176 ASN A C 1
ATOM 1389 O O . ASN A 1 176 ? 2.309 27.386 9.199 1.00 83.50 176 ASN A O 1
ATOM 1393 N N . PRO A 1 177 ? 3.602 27.621 11.013 1.00 81.12 177 PRO A N 1
ATOM 1394 C CA . PRO A 1 177 ? 3.485 29.089 11.052 1.00 81.12 177 PRO A CA 1
ATOM 1395 C C . PRO A 1 177 ? 3.971 29.834 9.794 1.00 81.12 177 PRO A C 1
ATOM 1397 O O . PRO A 1 177 ? 3.611 30.987 9.595 1.00 81.12 177 PRO A O 1
ATOM 1400 N N . ASP A 1 178 ? 4.769 29.183 8.944 1.00 85.00 178 ASP A N 1
ATOM 1401 C CA . ASP A 1 178 ? 5.242 29.682 7.644 1.00 85.00 178 ASP A CA 1
ATOM 1402 C C . ASP A 1 178 ? 4.265 29.392 6.479 1.00 85.00 178 ASP A C 1
ATOM 1404 O O . ASP A 1 178 ? 4.591 29.618 5.315 1.00 85.00 178 ASP A O 1
ATOM 1408 N N . GLY A 1 179 ? 3.080 28.841 6.768 1.00 82.50 179 GLY A N 1
ATOM 1409 C CA . GLY A 1 179 ? 2.094 28.412 5.771 1.00 82.50 179 GLY A CA 1
ATOM 1410 C C . GLY A 1 179 ? 2.410 27.068 5.099 1.00 82.50 179 GLY A C 1
ATOM 1411 O O . GLY A 1 179 ? 1.601 26.573 4.308 1.00 82.50 179 GLY A O 1
ATOM 1412 N N . SER A 1 180 ? 3.544 26.431 5.406 1.00 86.81 180 SER A N 1
ATOM 1413 C CA . SER A 1 180 ? 3.904 25.129 4.839 1.00 86.81 180 SER A CA 1
ATOM 1414 C C . SER A 1 180 ? 3.106 23.982 5.474 1.00 86.81 180 SER A C 1
ATOM 1416 O O . SER A 1 180 ? 2.635 24.053 6.611 1.00 86.81 180 SER A O 1
ATOM 1418 N N . LYS A 1 181 ? 2.938 22.876 4.740 1.00 85.94 181 LYS A N 1
ATOM 1419 C CA . LYS A 1 181 ? 2.266 21.677 5.268 1.00 85.94 181 LYS A CA 1
ATOM 1420 C C . LYS A 1 181 ? 3.191 20.945 6.238 1.00 85.94 181 LYS A C 1
ATOM 1422 O O . LYS A 1 181 ? 4.304 20.563 5.875 1.00 85.94 181 LYS A O 1
ATOM 1427 N N . MET A 1 182 ? 2.706 20.696 7.451 1.00 89.12 182 MET A N 1
ATOM 1428 C CA . MET A 1 182 ? 3.463 20.013 8.494 1.00 89.12 182 MET A CA 1
ATOM 1429 C C . MET A 1 182 ? 3.853 18.589 8.062 1.00 89.12 182 MET A C 1
ATOM 1431 O O . MET A 1 182 ? 3.058 17.848 7.479 1.00 89.12 182 MET A O 1
ATOM 1435 N N . ASN A 1 183 ? 5.082 18.173 8.387 1.00 90.88 183 ASN A N 1
ATOM 1436 C CA . ASN A 1 183 ? 5.558 16.812 8.129 1.00 90.88 183 ASN A CA 1
ATOM 1437 C C . ASN A 1 183 ? 4.625 15.779 8.791 1.00 90.88 183 ASN A C 1
ATOM 1439 O O . ASN A 1 183 ? 4.286 15.913 9.967 1.00 90.88 183 ASN A O 1
ATOM 1443 N N . ALA A 1 184 ? 4.262 14.717 8.065 1.00 87.19 184 ALA A N 1
ATOM 1444 C CA . ALA A 1 184 ? 3.341 13.679 8.532 1.00 87.19 184 ALA A CA 1
ATOM 1445 C C . ALA A 1 184 ? 3.718 13.039 9.883 1.00 87.19 184 ALA A C 1
ATOM 1447 O O . ALA A 1 184 ? 2.827 12.644 10.633 1.00 87.19 184 ALA A O 1
ATOM 1448 N N . ILE A 1 185 ? 5.008 12.963 10.233 1.00 89.88 185 ILE A N 1
ATOM 1449 C CA . ILE A 1 185 ? 5.455 12.458 11.543 1.00 89.88 185 ILE A CA 1
ATOM 1450 C C . ILE A 1 185 ? 5.111 13.456 12.660 1.00 89.88 185 ILE A C 1
ATOM 1452 O O . ILE A 1 185 ? 4.641 13.051 13.725 1.00 89.88 185 ILE A O 1
ATOM 1456 N N . THR A 1 186 ? 5.310 14.753 12.421 1.00 89.81 186 THR A N 1
ATOM 1457 C CA . THR A 1 186 ? 4.987 15.829 13.371 1.00 89.81 186 THR A CA 1
ATOM 1458 C C . THR A 1 186 ? 3.474 15.993 13.508 1.00 89.81 186 THR A C 1
ATOM 1460 O O . THR A 1 186 ? 2.963 16.004 14.625 1.00 89.81 186 THR A O 1
ATOM 1463 N N . ALA A 1 187 ? 2.746 15.993 12.388 1.00 89.31 187 ALA A N 1
ATOM 1464 C CA . ALA A 1 187 ? 1.286 16.060 12.355 1.00 89.31 187 ALA A CA 1
ATOM 1465 C C . ALA A 1 187 ? 0.628 14.870 13.077 1.00 89.31 187 ALA A C 1
ATOM 1467 O O . ALA A 1 187 ? -0.308 15.060 13.849 1.00 89.31 187 ALA A O 1
ATOM 1468 N N . LEU A 1 188 ? 1.161 13.650 12.919 1.00 90.88 188 LEU A N 1
ATOM 1469 C CA . LEU A 1 188 ? 0.701 12.469 13.659 1.00 90.88 188 LEU A CA 1
ATOM 1470 C C . LEU A 1 188 ? 0.894 12.613 15.180 1.00 90.88 188 LEU A C 1
ATOM 1472 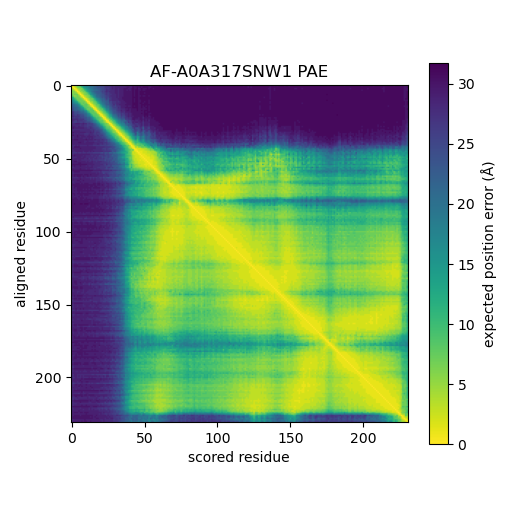O O . LEU A 1 188 ? 0.018 12.208 15.943 1.00 90.88 188 LEU A O 1
ATOM 1476 N N . ARG A 1 189 ? 2.017 13.194 15.631 1.00 91.44 189 ARG A N 1
ATOM 1477 C CA . ARG A 1 189 ? 2.252 13.482 17.059 1.00 91.44 189 ARG A CA 1
ATOM 1478 C C . ARG A 1 189 ? 1.275 14.543 17.566 1.00 91.44 189 ARG A C 1
ATOM 1480 O O . ARG A 1 189 ? 0.546 14.280 18.516 1.00 91.44 189 ARG A O 1
ATOM 1487 N N . HIS A 1 190 ? 1.185 15.678 16.871 1.00 90.69 190 HIS A N 1
ATOM 1488 C CA . HIS A 1 190 ? 0.281 16.773 17.225 1.00 90.69 190 HIS A CA 1
ATOM 1489 C C . HIS A 1 190 ? -1.183 16.305 17.289 1.00 90.69 190 HIS A C 1
ATOM 1491 O O . HIS A 1 190 ? -1.880 16.565 18.264 1.00 90.69 190 HIS A O 1
ATOM 1497 N N . SER A 1 191 ? -1.627 15.512 16.309 1.00 93.00 191 SER A N 1
ATOM 1498 C CA . SER A 1 191 ? -2.961 14.904 16.290 1.00 93.00 191 SER A CA 1
ATOM 1499 C C . SER A 1 191 ? -3.217 13.960 17.465 1.00 93.00 191 SER A C 1
ATOM 1501 O O . SER A 1 191 ? -4.315 13.977 18.017 1.00 93.00 191 SER A O 1
ATOM 1503 N N . ARG A 1 192 ? -2.226 13.163 17.890 1.00 92.38 192 ARG A N 1
ATOM 1504 C CA . ARG A 1 192 ? -2.358 12.300 19.076 1.00 92.38 192 ARG A CA 1
ATOM 1505 C C . ARG A 1 192 ? -2.590 13.131 20.336 1.00 92.38 192 ARG A C 1
ATOM 1507 O O . ARG A 1 192 ? -3.429 12.772 21.158 1.00 92.38 192 ARG A O 1
ATOM 1514 N N . ASP A 1 193 ? -1.861 14.231 20.476 1.00 93.12 193 ASP A N 1
ATOM 1515 C CA . ASP A 1 193 ? -1.897 15.060 21.680 1.00 93.12 193 ASP A CA 1
ATOM 1516 C C . ASP A 1 193 ? -3.144 15.968 21.701 1.00 93.12 193 ASP A C 1
ATOM 1518 O O . ASP A 1 193 ? -3.737 16.169 22.761 1.00 93.12 193 ASP A O 1
ATOM 1522 N N . LEU A 1 194 ? -3.631 16.409 20.532 1.00 93.12 194 LEU A N 1
ATOM 1523 C CA . LEU A 1 194 ? -4.970 16.990 20.359 1.00 93.12 194 LEU A CA 1
ATOM 1524 C C . LEU A 1 194 ? -6.080 15.977 20.694 1.00 93.12 194 LEU A C 1
ATOM 1526 O O . LEU A 1 194 ? -6.958 16.288 21.494 1.00 93.12 194 LEU A O 1
ATOM 1530 N N . TYR A 1 195 ? -6.018 14.747 20.165 1.00 94.31 195 TYR A N 1
ATOM 1531 C CA . TYR A 1 195 ? -6.988 13.687 20.485 1.00 94.31 195 TYR A CA 1
ATOM 1532 C C . TYR A 1 195 ? -6.996 13.361 21.985 1.00 94.31 195 TYR A C 1
ATOM 1534 O O . TYR A 1 195 ? -8.047 13.102 22.565 1.00 94.31 195 TYR A O 1
ATOM 1542 N N . GLY A 1 196 ? -5.832 13.420 22.640 1.00 93.75 196 GLY A N 1
ATOM 1543 C CA . GLY A 1 196 ? -5.713 13.301 24.092 1.00 93.75 196 GLY A CA 1
ATOM 1544 C C . GLY A 1 196 ? -6.536 14.353 24.843 1.00 93.75 196 GLY A C 1
ATOM 1545 O O . GLY A 1 196 ? -7.224 13.996 25.800 1.00 93.75 196 GLY A O 1
ATOM 1546 N N . LYS A 1 197 ? -6.525 15.606 24.368 1.00 95.19 197 LYS A N 1
ATOM 1547 C CA . LYS A 1 197 ? -7.210 16.763 24.973 1.00 95.19 197 LYS A CA 1
ATOM 1548 C C . LYS A 1 197 ? -8.723 16.834 24.722 1.00 95.19 197 LYS A C 1
ATOM 1550 O O . LYS A 1 197 ? -9.395 17.510 25.492 1.00 95.19 197 LYS A O 1
ATOM 1555 N N . LEU A 1 198 ? -9.258 16.149 23.704 1.00 94.44 198 LEU A N 1
ATOM 1556 C CA . LEU A 1 198 ? -10.707 16.120 23.429 1.00 94.44 198 LEU A CA 1
ATOM 1557 C C . LEU A 1 198 ? -11.522 15.689 24.661 1.00 94.44 198 LEU A C 1
ATOM 1559 O O . LEU A 1 198 ? -11.103 14.810 25.424 1.00 94.44 198 LEU A O 1
ATOM 1563 N N . SER A 1 199 ? -12.722 16.239 24.817 1.00 96.56 199 SER A N 1
ATOM 1564 C CA . SER A 1 199 ? -13.676 15.808 25.840 1.00 96.56 199 SER A CA 1
ATOM 1565 C C . SER A 1 199 ? -14.147 14.357 25.618 1.00 96.56 199 SER A C 1
ATOM 1567 O O . SER A 1 199 ? -14.042 13.818 24.508 1.00 96.56 199 SER A O 1
ATOM 1569 N N . PRO A 1 200 ? -14.719 13.697 26.646 1.00 95.44 200 PRO A N 1
ATOM 1570 C CA . PRO A 1 200 ? -15.354 12.390 26.477 1.00 95.44 200 PRO A CA 1
ATOM 1571 C C . PRO A 1 200 ? -16.484 12.396 25.435 1.00 95.44 200 PRO A C 1
ATOM 1573 O O . PRO A 1 200 ? -16.656 11.408 24.726 1.00 95.44 200 PRO A O 1
ATOM 1576 N N . ALA A 1 201 ? -17.219 13.506 25.303 1.00 95.06 201 ALA A N 1
ATOM 1577 C CA . ALA A 1 201 ? -18.308 13.643 24.336 1.00 95.06 201 ALA A CA 1
ATOM 1578 C C . ALA A 1 201 ? -17.795 13.658 22.884 1.00 95.06 201 ALA A C 1
ATOM 1580 O O . ALA A 1 201 ? -18.318 12.933 22.041 1.00 95.06 201 ALA A O 1
ATOM 1581 N N . GLU A 1 202 ? -16.732 14.414 22.600 1.00 94.69 202 GLU A N 1
ATOM 1582 C CA . GLU A 1 202 ? -16.110 14.454 21.267 1.00 94.69 202 GLU A CA 1
ATOM 1583 C C . GLU A 1 202 ? -15.449 13.116 20.908 1.00 94.69 202 GLU A C 1
ATOM 1585 O O . GLU A 1 202 ? -15.612 12.624 19.792 1.00 94.69 202 GLU A O 1
ATOM 1590 N N . LYS A 1 203 ? -14.744 12.486 21.862 1.00 95.69 203 LYS A N 1
ATOM 1591 C CA . LYS A 1 203 ? -14.160 11.141 21.687 1.00 95.69 203 LYS A CA 1
ATOM 1592 C C . LYS A 1 203 ? -15.230 10.105 21.348 1.00 95.69 203 LYS A C 1
ATOM 1594 O O . LYS A 1 203 ? -15.037 9.321 20.416 1.00 95.69 203 LYS A O 1
ATOM 1599 N N . LYS A 1 204 ? -16.377 10.157 22.036 1.00 96.12 204 LYS A N 1
ATOM 1600 C CA . LYS A 1 204 ? -17.499 9.239 21.817 1.00 96.12 204 LYS A CA 1
ATOM 1601 C C . LYS A 1 204 ? -17.986 9.238 20.364 1.00 96.12 204 LYS A C 1
ATOM 1603 O O . LYS A 1 204 ? -18.267 8.165 19.845 1.00 96.12 204 LYS A O 1
ATOM 1608 N N . VAL A 1 205 ? -18.005 10.381 19.669 1.00 96.50 205 VAL A N 1
ATOM 1609 C CA . VAL A 1 205 ? -18.401 10.441 18.245 1.00 96.50 205 VAL A CA 1
ATOM 1610 C C . VAL A 1 205 ? -17.533 9.514 17.381 1.00 96.50 205 VAL A C 1
ATOM 1612 O O . VAL A 1 205 ? -18.056 8.736 16.582 1.00 96.50 205 VAL A O 1
ATOM 1615 N N . TYR A 1 206 ? -16.212 9.537 17.571 1.00 96.31 206 TYR A N 1
ATOM 1616 C CA . TYR A 1 206 ? -15.282 8.675 16.831 1.00 96.31 206 TYR A CA 1
ATOM 1617 C C . TYR A 1 206 ? -15.335 7.208 17.296 1.00 96.31 206 TYR A C 1
ATOM 1619 O O . TYR A 1 206 ? -15.096 6.294 16.502 1.00 96.31 206 TYR A O 1
ATOM 1627 N N . GLU A 1 207 ? -15.659 6.961 18.567 1.00 96.44 207 GLU A N 1
ATOM 1628 C CA . GLU A 1 207 ? -15.826 5.615 19.129 1.00 96.44 207 GLU A CA 1
ATOM 1629 C C . GLU A 1 207 ? -17.115 4.937 18.639 1.00 96.44 207 GLU A C 1
ATOM 1631 O O . GLU A 1 207 ? -17.052 3.787 18.199 1.00 96.44 207 GLU A O 1
ATOM 1636 N N . ASP A 1 208 ? -18.240 5.654 18.594 1.00 96.50 208 ASP A N 1
ATOM 1637 C CA . ASP A 1 208 ? -19.518 5.181 18.049 1.00 96.50 208 ASP A CA 1
ATOM 1638 C C . ASP A 1 208 ? -19.407 4.918 16.532 1.00 96.50 208 ASP A C 1
ATOM 1640 O O . ASP A 1 208 ? -19.820 3.857 16.049 1.00 96.50 208 ASP A O 1
ATOM 1644 N N . GLN A 1 209 ? -18.752 5.811 15.774 1.00 94.88 209 GLN A N 1
ATOM 1645 C CA . GLN A 1 209 ? -18.422 5.585 14.355 1.00 94.88 209 GLN A CA 1
ATOM 1646 C C . GLN A 1 209 ? -17.573 4.320 14.147 1.00 94.88 209 GLN A C 1
ATOM 1648 O O . GLN A 1 209 ? -17.829 3.530 13.227 1.00 94.88 209 GLN A O 1
ATOM 1653 N N . TYR A 1 210 ? -16.564 4.100 14.997 1.00 96.56 210 TYR A N 1
ATOM 1654 C CA . TYR A 1 210 ? -15.728 2.902 14.949 1.00 96.56 210 TYR A CA 1
ATOM 1655 C C . TYR A 1 210 ? -16.516 1.643 15.332 1.00 96.56 210 TYR A C 1
ATOM 1657 O O . TYR A 1 210 ? -16.360 0.613 14.673 1.00 96.56 210 TYR A O 1
ATOM 1665 N N . ALA A 1 211 ? -17.398 1.713 16.332 1.00 96.50 211 ALA A N 1
ATOM 1666 C CA . ALA A 1 211 ? -18.260 0.612 16.753 1.00 96.50 211 ALA A CA 1
ATOM 1667 C C . ALA A 1 211 ? -19.242 0.198 15.643 1.00 96.50 211 ALA A C 1
ATOM 1669 O O . ALA A 1 211 ? -19.295 -0.982 15.284 1.00 96.50 211 ALA A O 1
ATOM 1670 N N . ALA A 1 212 ? -19.934 1.157 15.018 1.00 95.81 212 ALA A N 1
ATOM 1671 C CA . ALA A 1 212 ? -20.800 0.908 13.864 1.00 95.81 212 ALA A CA 1
ATOM 1672 C C . ALA A 1 212 ? -20.010 0.283 12.697 1.00 95.81 212 ALA A C 1
ATOM 1674 O O . ALA A 1 212 ? -20.367 -0.786 12.192 1.00 95.81 212 ALA A O 1
ATOM 1675 N N . SER A 1 213 ? -18.860 0.872 12.345 1.00 95.19 213 SER A N 1
ATOM 1676 C CA . SER A 1 213 ? -17.961 0.345 11.307 1.00 95.19 213 SER A CA 1
ATOM 1677 C C . SER A 1 213 ? -17.479 -1.080 11.612 1.00 95.19 213 SER A C 1
ATOM 1679 O O . SER A 1 213 ? -17.347 -1.907 10.709 1.00 95.19 213 SER A O 1
ATOM 1681 N N . ARG A 1 214 ? -17.225 -1.401 12.888 1.00 95.44 214 ARG A N 1
ATOM 1682 C CA . ARG A 1 214 ? -16.825 -2.737 13.360 1.00 95.44 214 ARG A CA 1
ATOM 1683 C C . ARG A 1 214 ? -17.936 -3.770 13.208 1.00 95.44 214 ARG A C 1
ATOM 1685 O O . ARG A 1 214 ? -17.618 -4.904 12.850 1.00 95.44 214 ARG A O 1
ATOM 1692 N N . VAL A 1 215 ? -19.198 -3.400 13.432 1.00 94.38 215 VAL A N 1
ATOM 1693 C CA . VAL A 1 215 ? -20.353 -4.281 13.192 1.00 94.38 215 VAL A CA 1
ATOM 1694 C C . VAL A 1 215 ? -20.505 -4.572 11.697 1.00 94.38 215 VAL A C 1
ATOM 1696 O O . VAL A 1 215 ? -20.602 -5.742 11.323 1.00 94.38 215 VAL A O 1
ATOM 1699 N N . THR A 1 216 ? -20.453 -3.547 10.841 1.00 94.12 216 THR A N 1
ATOM 1700 C CA . THR A 1 216 ? -20.555 -3.707 9.378 1.00 94.12 216 THR A CA 1
ATOM 1701 C C . THR A 1 216 ? -19.413 -4.559 8.826 1.00 94.12 216 THR A C 1
ATOM 1703 O O . THR A 1 216 ? -19.671 -5.606 8.236 1.00 94.12 216 THR A O 1
ATOM 1706 N N . TYR A 1 217 ? -18.156 -4.218 9.137 1.00 94.25 217 TYR A N 1
ATOM 1707 C CA . TYR A 1 217 ? -16.988 -5.012 8.736 1.00 94.25 217 TYR A CA 1
ATOM 1708 C C . TYR A 1 217 ? -17.075 -6.468 9.212 1.00 94.25 217 TYR A C 1
ATOM 1710 O O . TYR A 1 217 ? -16.662 -7.368 8.484 1.00 94.25 217 TYR A O 1
ATOM 1718 N N . LYS A 1 218 ? -17.610 -6.736 10.416 1.00 91.88 218 LYS A N 1
ATOM 1719 C CA . LYS A 1 218 ? -17.797 -8.120 10.873 1.00 91.88 218 LYS A CA 1
ATOM 1720 C C . LYS A 1 218 ? -18.809 -8.852 9.986 1.00 91.88 218 LYS A C 1
ATOM 1722 O O . LYS A 1 218 ? -18.465 -9.902 9.458 1.00 91.88 218 LYS A O 1
ATOM 1727 N N . LYS A 1 219 ? -20.000 -8.280 9.762 1.00 92.12 219 LYS A N 1
ATOM 1728 C CA . LYS A 1 219 ? -21.044 -8.866 8.896 1.00 92.12 219 LYS A CA 1
ATOM 1729 C C . LYS A 1 219 ? -20.525 -9.153 7.482 1.00 92.12 219 LYS A C 1
ATOM 1731 O O . LYS A 1 219 ? -20.773 -10.226 6.940 1.00 92.12 219 LYS A O 1
ATOM 1736 N N . GLU A 1 220 ? -19.777 -8.219 6.898 1.00 92.12 220 GLU A N 1
ATOM 1737 C CA . GLU A 1 220 ? -19.192 -8.380 5.563 1.00 92.12 220 GLU A CA 1
ATOM 1738 C C . GLU A 1 220 ? -18.089 -9.449 5.530 1.00 92.12 220 GLU A C 1
ATOM 1740 O O . GLU A 1 220 ? -18.047 -10.252 4.601 1.00 92.12 220 GLU A O 1
ATOM 1745 N N . MET A 1 221 ? -17.218 -9.506 6.543 1.00 91.38 221 MET A N 1
ATOM 1746 C CA . MET A 1 221 ? -16.169 -10.529 6.645 1.00 91.38 221 MET A CA 1
ATOM 1747 C C . MET A 1 221 ? -16.728 -11.928 6.931 1.00 91.38 221 MET A C 1
ATOM 1749 O O . MET A 1 221 ? -16.207 -12.894 6.374 1.00 91.38 221 MET A O 1
ATOM 1753 N N . ASP A 1 222 ? -17.780 -12.035 7.749 1.00 89.31 222 ASP A N 1
ATOM 1754 C CA . ASP A 1 222 ? -18.506 -13.283 8.018 1.00 89.31 222 ASP A CA 1
ATOM 1755 C C . ASP A 1 222 ? -19.214 -13.770 6.732 1.00 89.31 222 ASP A C 1
ATOM 1757 O O . ASP A 1 222 ? -19.141 -14.951 6.393 1.00 89.31 222 ASP A O 1
ATOM 1761 N N . LYS A 1 223 ? -19.812 -12.863 5.936 1.00 88.62 223 LYS A N 1
ATOM 1762 C CA . LYS A 1 223 ? -20.332 -13.178 4.587 1.00 88.62 223 LYS A CA 1
ATOM 1763 C C . LYS A 1 223 ? -19.212 -13.620 3.636 1.00 88.62 223 LYS A C 1
ATOM 1765 O O . LYS A 1 223 ? -19.385 -14.578 2.882 1.00 88.62 223 LYS A O 1
ATOM 1770 N N . LEU A 1 224 ? -18.064 -12.938 3.666 1.00 86.19 224 LEU A N 1
ATOM 1771 C CA . LEU A 1 224 ? -16.949 -13.210 2.762 1.00 86.19 224 LEU A CA 1
ATOM 1772 C C . LEU A 1 224 ? -16.304 -14.567 3.042 1.00 86.19 224 LEU A C 1
ATOM 1774 O O . LEU A 1 224 ? -16.159 -15.362 2.121 1.00 86.19 224 LEU A O 1
ATOM 1778 N N . LEU A 1 225 ? -15.898 -14.840 4.283 1.00 82.50 225 LEU A N 1
ATOM 1779 C CA . LEU A 1 225 ? -15.099 -16.018 4.646 1.00 82.50 225 LEU A CA 1
ATOM 1780 C C . LEU A 1 225 ? -15.927 -17.191 5.186 1.00 82.50 225 LEU A C 1
ATOM 1782 O O . LEU A 1 225 ? -15.395 -18.296 5.292 1.00 82.50 225 LEU A O 1
ATOM 1786 N N . GLY A 1 226 ? -17.197 -16.962 5.520 1.00 76.00 226 GLY A N 1
ATOM 1787 C CA . GLY A 1 226 ? -17.918 -17.802 6.466 1.00 76.00 226 GLY A CA 1
ATOM 1788 C C . GLY A 1 226 ? -17.493 -17.498 7.906 1.00 76.00 226 GLY A C 1
ATOM 1789 O O . GLY A 1 226 ? -16.792 -16.526 8.185 1.00 76.00 226 GLY A O 1
ATOM 1790 N N . ASP A 1 227 ? -17.916 -18.363 8.823 1.00 58.03 227 ASP A N 1
ATOM 1791 C CA . ASP A 1 227 ? -17.640 -18.264 10.257 1.00 58.03 227 ASP A CA 1
ATOM 1792 C C . ASP A 1 227 ? -16.130 -18.147 10.560 1.00 58.03 227 ASP A C 1
ATOM 1794 O O . ASP A 1 227 ? -15.360 -19.106 10.430 1.00 58.03 227 ASP A O 1
ATOM 1798 N N . LEU A 1 228 ? -15.720 -16.947 10.995 1.00 53.53 228 LEU A N 1
ATOM 1799 C CA . LEU A 1 228 ? -14.332 -16.560 11.275 1.00 53.53 228 LEU A CA 1
ATOM 1800 C C . LEU A 1 228 ? -13.616 -17.446 12.310 1.00 53.53 228 LEU A C 1
ATOM 1802 O O . LEU A 1 228 ? -12.390 -17.372 12.414 1.00 53.53 228 LEU A O 1
ATOM 1806 N N . THR A 1 229 ? -14.339 -18.271 13.072 1.00 51.59 229 THR A N 1
ATOM 1807 C CA . THR A 1 229 ? -13.756 -19.184 14.069 1.00 51.59 229 THR A CA 1
ATOM 1808 C C . THR A 1 229 ? -13.087 -20.425 13.462 1.00 51.59 229 THR A C 1
ATOM 1810 O O . THR A 1 229 ? -12.327 -21.103 14.152 1.00 51.59 229 THR A O 1
ATOM 1813 N N . LYS A 1 230 ? -13.318 -20.717 12.173 1.00 45.81 230 LYS A N 1
ATOM 1814 C CA . LYS A 1 230 ? -12.943 -21.987 11.517 1.00 45.81 230 LYS A CA 1
ATOM 1815 C C . LYS A 1 230 ? -11.735 -21.880 10.550 1.00 45.81 230 LYS A C 1
ATOM 1817 O O . LYS A 1 230 ? -11.601 -22.729 9.669 1.00 45.81 230 LYS A O 1
ATOM 1822 N N . LEU A 1 231 ? -10.865 -20.851 10.679 1.00 43.28 231 LEU A N 1
ATOM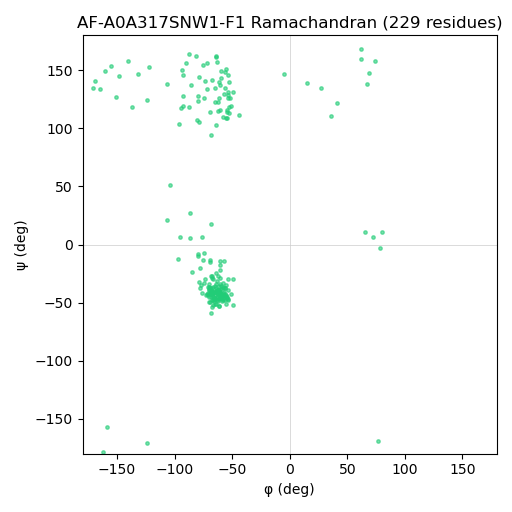 1823 C CA . LEU A 1 231 ? -9.827 -20.464 9.677 1.00 43.28 231 LEU A CA 1
ATOM 1824 C C . LEU A 1 231 ? -8.441 -19.987 10.189 1.00 43.28 231 LEU A C 1
ATOM 1826 O O . LEU A 1 231 ? -7.436 -20.308 9.512 1.00 43.28 231 LEU A O 1
#

Solvent-accessible surface area (backbone atoms only — not comparable to full-atom values): 14208 Å² total; per-residue (Å²): 132,90,81,84,89,82,92,87,86,85,88,80,90,88,79,90,89,87,85,84,90,81,92,77,79,87,74,79,79,76,77,74,80,75,78,76,78,73,78,78,75,65,52,73,65,57,48,49,53,49,51,57,46,60,37,50,79,44,43,77,84,72,75,78,58,53,64,63,43,26,69,62,35,47,34,60,72,69,75,50,68,97,48,70,69,51,55,50,58,54,70,71,47,51,74,66,57,50,48,52,28,35,51,53,10,44,56,47,25,52,50,29,49,54,51,39,51,51,54,51,66,76,46,59,61,55,54,57,49,51,18,43,53,30,34,54,51,39,41,76,71,74,40,96,54,81,76,82,84,58,90,88,52,77,71,79,61,59,54,38,70,58,46,51,42,52,52,40,56,72,71,54,72,45,52,40,99,85,74,44,76,44,55,68,72,58,38,54,50,53,40,52,57,51,59,66,69,50,52,72,70,64,49,43,57,36,46,53,52,29,52,54,38,46,53,51,42,45,55,51,44,36,68,63,68,37,72,78,90,79,121

pLDDT: mean 80.42, std 19.56, range [31.55, 96.56]

InterPro domains:
  IPR036910 High mobility group box domain superfamily [G3DSA:1.10.30.10] (61-143)
  IPR036910 High mobility group box domain superfamily [G3DSA:1.10.30.10] (147-229)
  IPR036910 High mobility group box domain superfamily [SSF47095] (60-139)
  IPR036910 High mobility group box domain superfamily [SSF47095] (147-223)
  IPR051762 Upstream Binding Factor 1 [PTHR46318] (8-136)